Protein AF-A0A2P9F2U1-F1 (afdb_monomer_lite)

Foldseek 3Di:
DLVVLLVLLVQCQPPDDSNVVSLVVLLVVAPVSVVSNLVCLVVHDPRSLLSSLVSLLSSLACVCVVSLLVQCPPPDLVSVLSSLQSCLSSLVLVCLVSLVVSLVVCVVVVPPCPDRNVVSSVVSCVSNVNDDDDQFDVSVVQFDDDPDPDTDGDPVCVVVRQVRCVVVVHHDPDDWDWDADPNDTDTDDDPPPPDDDPCVVVPPDDD

Structure (mmCIF, N/CA/C/O backbone):
data_AF-A0A2P9F2U1-F1
#
_entry.id   AF-A0A2P9F2U1-F1
#
loop_
_atom_site.group_PDB
_atom_site.id
_atom_site.type_symbol
_atom_site.label_atom_id
_atom_site.label_alt_id
_atom_site.label_comp_id
_atom_site.label_asym_id
_atom_site.label_entity_id
_atom_site.label_seq_id
_atom_site.pdbx_PDB_ins_code
_atom_site.Cartn_x
_atom_site.Cartn_y
_atom_site.Cartn_z
_atom_site.occupancy
_atom_site.B_iso_or_equiv
_atom_site.auth_seq_id
_atom_site.auth_comp_id
_atom_site.auth_asym_id
_atom_site.auth_atom_id
_atom_site.pdbx_PDB_model_num
ATOM 1 N N . MET A 1 1 ? -19.289 -1.417 28.267 1.00 60.03 1 MET A N 1
ATOM 2 C CA . MET A 1 1 ? -18.229 -1.909 27.361 1.00 60.03 1 MET A CA 1
ATOM 3 C C . MET A 1 1 ? -17.858 -0.853 26.327 1.00 60.03 1 MET A C 1
ATOM 5 O O . MET A 1 1 ? -16.678 -0.577 26.215 1.00 60.03 1 MET A O 1
ATOM 9 N N . THR A 1 2 ? -18.820 -0.179 25.685 1.00 67.62 2 THR A N 1
ATOM 10 C CA . THR A 1 2 ? -18.577 0.928 24.730 1.00 67.62 2 THR A CA 1
ATOM 11 C C . THR A 1 2 ? -17.609 2.002 25.242 1.00 67.62 2 THR A C 1
ATOM 13 O O . THR A 1 2 ? -16.585 2.240 24.618 1.00 67.62 2 THR A O 1
ATOM 16 N N . THR A 1 3 ? -17.815 2.522 26.456 1.00 83.19 3 THR A N 1
ATOM 17 C CA . THR A 1 3 ? -16.952 3.568 27.050 1.00 83.19 3 THR A CA 1
ATOM 18 C C . THR A 1 3 ? -15.509 3.118 27.314 1.00 83.19 3 THR A C 1
ATOM 20 O O . THR A 1 3 ? -14.603 3.938 27.431 1.00 83.19 3 THR A O 1
ATOM 23 N N . HIS A 1 4 ? -15.277 1.808 27.448 1.00 92.38 4 HIS A N 1
ATOM 24 C CA . HIS A 1 4 ? -13.930 1.268 27.623 1.00 92.38 4 HIS A CA 1
ATOM 25 C C . HIS A 1 4 ? -13.185 1.235 26.295 1.00 92.38 4 HIS A C 1
ATOM 27 O O . HIS A 1 4 ? -12.054 1.706 26.242 1.00 92.38 4 HIS A O 1
ATOM 33 N N . VAL A 1 5 ? -13.820 0.705 25.248 1.00 92.50 5 VAL A N 1
ATOM 34 C CA . VAL A 1 5 ? -13.220 0.624 23.912 1.00 92.50 5 VAL A CA 1
ATOM 35 C C . VAL A 1 5 ? -12.964 2.029 23.374 1.00 92.50 5 VAL A C 1
ATOM 37 O O . VAL A 1 5 ? -11.864 2.310 22.925 1.00 92.50 5 VAL A O 1
ATOM 40 N N . GLU A 1 6 ? -13.912 2.954 23.544 1.00 91.19 6 GLU A N 1
ATOM 41 C CA . GLU A 1 6 ? -13.737 4.371 23.192 1.00 91.19 6 GLU A CA 1
ATOM 42 C C . GLU A 1 6 ? -12.509 4.994 23.871 1.00 91.19 6 GLU A C 1
ATOM 44 O O . GLU A 1 6 ? -11.732 5.696 23.228 1.00 91.19 6 GLU A O 1
ATOM 49 N N . ARG A 1 7 ? -12.289 4.707 25.162 1.00 93.25 7 ARG A N 1
ATOM 50 C CA . ARG A 1 7 ? -11.088 5.165 25.870 1.00 93.25 7 ARG A CA 1
ATOM 51 C C . ARG A 1 7 ? -9.817 4.552 25.281 1.00 93.25 7 ARG A C 1
ATOM 53 O O . ARG A 1 7 ? -8.851 5.286 25.118 1.00 93.25 7 ARG A O 1
ATOM 60 N N . LEU A 1 8 ? -9.808 3.252 24.976 1.00 95.62 8 LEU A N 1
ATOM 61 C CA . LEU A 1 8 ? -8.644 2.596 24.365 1.00 95.62 8 LEU A CA 1
ATOM 62 C C . LEU A 1 8 ? -8.311 3.217 23.009 1.00 95.62 8 LEU A C 1
ATOM 64 O O . LEU A 1 8 ? -7.149 3.507 22.751 1.00 95.62 8 LEU A O 1
ATOM 68 N N . VAL A 1 9 ? -9.326 3.510 22.192 1.00 94.88 9 VAL A N 1
ATOM 69 C CA . VAL A 1 9 ? -9.144 4.200 20.909 1.00 94.88 9 VAL A CA 1
ATOM 70 C C . VAL A 1 9 ? -8.452 5.547 21.120 1.00 94.88 9 VAL A C 1
ATOM 72 O O . VAL A 1 9 ? -7.444 5.810 20.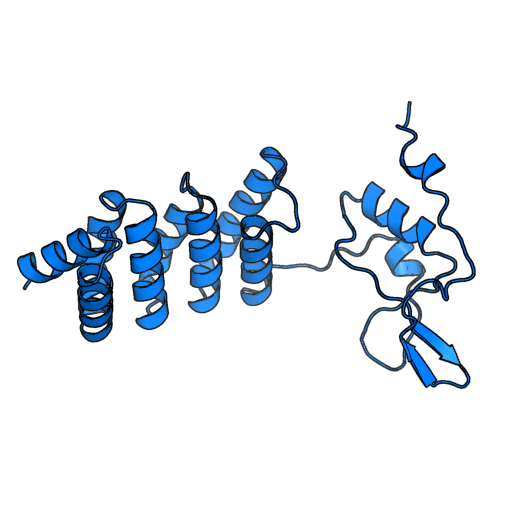479 1.00 94.88 9 VAL A O 1
ATOM 75 N N . GLN A 1 10 ? -8.904 6.364 22.076 1.00 91.19 10 GLN A N 1
ATOM 76 C CA . GLN A 1 10 ? -8.256 7.651 22.378 1.00 91.19 10 GLN A CA 1
ATOM 77 C C . GLN A 1 10 ? -6.817 7.513 22.905 1.00 91.19 10 GLN A C 1
ATOM 79 O O . GLN A 1 10 ? -6.022 8.439 22.771 1.00 91.19 10 GLN A O 1
ATOM 84 N N . GLN A 1 11 ? -6.463 6.373 23.503 1.00 94.19 11 GLN A N 1
ATOM 85 C CA . GLN A 1 11 ? -5.103 6.107 23.981 1.00 94.19 11 GLN A CA 1
ATOM 86 C C . GLN A 1 11 ? -4.134 5.727 22.852 1.00 94.19 11 GLN A C 1
ATOM 88 O O . GLN A 1 11 ? -2.927 5.761 23.076 1.00 94.19 11 GLN A O 1
ATOM 93 N N . LEU A 1 12 ? -4.622 5.419 21.642 1.00 94.31 12 LEU A N 1
ATOM 94 C CA . LEU A 1 12 ? -3.763 5.045 20.512 1.00 94.31 12 LEU A CA 1
ATOM 95 C C . LEU A 1 12 ? -2.827 6.173 20.065 1.00 94.31 12 LEU A C 1
ATOM 97 O O . LEU A 1 12 ? -1.737 5.883 19.576 1.00 94.31 12 LEU A O 1
ATOM 101 N N . ASP A 1 13 ? -3.216 7.433 20.269 1.00 89.94 13 ASP A N 1
ATOM 102 C CA . ASP A 1 13 ? -2.406 8.611 19.926 1.00 89.94 13 ASP A CA 1
ATOM 103 C C . ASP A 1 13 ? -1.227 8.867 20.870 1.00 89.94 13 ASP A C 1
ATOM 105 O O . ASP A 1 13 ? -0.364 9.703 20.583 1.00 89.94 13 ASP A O 1
ATOM 109 N N . ASP A 1 14 ? -1.170 8.169 22.001 1.00 83.56 14 ASP A N 1
ATOM 110 C CA . ASP A 1 14 ? -0.097 8.345 22.965 1.00 83.56 14 ASP A CA 1
ATOM 111 C C . ASP A 1 14 ? 1.175 7.638 22.478 1.00 83.56 14 ASP A C 1
ATOM 113 O O . ASP A 1 14 ? 1.287 6.423 22.548 1.00 83.56 14 ASP A O 1
ATOM 117 N N . ALA A 1 15 ? 2.185 8.383 22.029 1.00 71.75 15 ALA A N 1
ATOM 118 C CA . ALA A 1 15 ? 3.471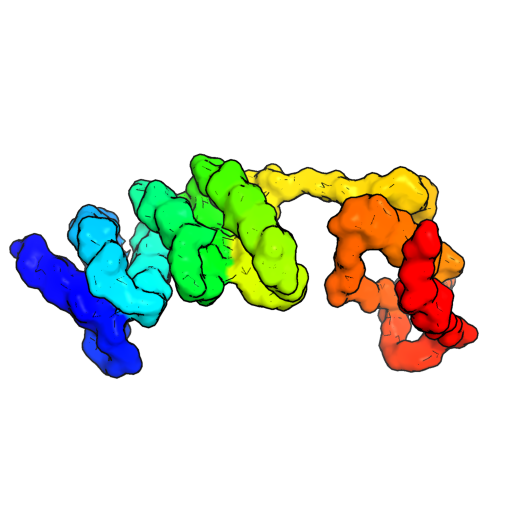 7.805 21.620 1.00 71.75 15 ALA A CA 1
ATOM 119 C C . ALA A 1 15 ? 4.278 7.158 22.776 1.00 71.75 15 ALA A C 1
ATOM 121 O O . ALA A 1 15 ? 5.434 6.774 22.588 1.00 71.75 15 ALA A O 1
ATOM 122 N N . THR A 1 16 ? 3.714 7.073 23.985 1.00 75.25 16 THR A N 1
ATOM 123 C CA . THR A 1 16 ? 4.298 6.412 25.155 1.00 75.25 16 THR A CA 1
ATOM 124 C C . THR A 1 16 ? 3.637 5.051 25.441 1.00 75.25 16 THR A C 1
ATOM 126 O O . THR A 1 16 ? 2.799 4.562 24.687 1.00 75.25 16 THR A O 1
ATOM 129 N N . GLY A 1 17 ? 4.036 4.395 26.539 1.00 72.19 17 GLY A N 1
ATOM 130 C CA . GLY A 1 17 ? 3.584 3.045 26.913 1.00 72.19 17 GLY A CA 1
ATOM 131 C C . GLY A 1 17 ? 2.069 2.753 26.821 1.00 72.19 17 GLY A C 1
ATOM 132 O O . GLY A 1 17 ? 1.734 1.656 26.376 1.00 72.19 17 GLY A O 1
ATOM 133 N N . PRO A 1 18 ? 1.146 3.683 27.160 1.00 79.25 18 PRO A N 1
ATOM 134 C CA . PRO A 1 18 ? -0.295 3.428 27.118 1.00 79.25 18 PRO A CA 1
ATOM 135 C C . PRO A 1 18 ? -0.863 3.054 25.742 1.00 79.25 18 PRO A C 1
ATOM 137 O O . PRO A 1 18 ? -1.889 2.378 25.702 1.00 79.25 18 PRO A O 1
ATOM 140 N N . SER A 1 19 ? -0.232 3.452 24.629 1.00 85.69 19 SER A N 1
ATOM 141 C CA . SER A 1 19 ? -0.708 3.070 23.289 1.00 85.69 19 SER A CA 1
ATOM 142 C C . SER A 1 19 ? -0.420 1.607 22.965 1.00 85.69 19 SER A C 1
ATOM 144 O O . SER A 1 19 ? -1.272 0.937 22.387 1.00 85.69 19 SER A O 1
ATOM 146 N N . HIS A 1 20 ? 0.717 1.060 23.413 1.00 87.69 20 HIS A N 1
ATOM 147 C CA . HIS A 1 20 ? 1.009 -0.367 23.246 1.00 87.69 20 HIS A CA 1
ATOM 148 C C . HIS A 1 20 ? 0.017 -1.243 24.014 1.00 87.69 20 HIS A C 1
ATOM 150 O O . HIS A 1 20 ? -0.491 -2.215 23.456 1.00 87.69 20 HIS A O 1
ATOM 156 N N . ASP A 1 21 ? -0.295 -0.868 25.257 1.00 92.12 21 ASP A N 1
ATOM 157 C CA . ASP A 1 21 ? -1.286 -1.578 26.069 1.00 92.12 21 ASP A CA 1
ATOM 158 C C . ASP A 1 21 ? -2.681 -1.479 25.434 1.00 92.12 21 ASP A C 1
ATOM 160 O O . ASP A 1 21 ? -3.376 -2.486 25.301 1.00 92.12 21 ASP A O 1
ATOM 164 N N . ALA A 1 22 ? -3.071 -0.284 24.973 1.00 95.06 22 ALA A N 1
ATOM 165 C CA . ALA A 1 22 ? -4.357 -0.083 24.316 1.00 95.06 22 ALA A CA 1
ATOM 166 C C . ALA A 1 22 ? -4.474 -0.867 23.004 1.00 95.06 22 ALA A C 1
ATOM 168 O O . ALA A 1 22 ? -5.504 -1.490 22.754 1.00 95.06 22 ALA A O 1
ATOM 169 N N . ARG A 1 23 ? -3.414 -0.884 22.188 1.00 96.06 23 ARG A N 1
ATOM 170 C CA . ARG A 1 23 ? -3.338 -1.687 20.967 1.00 96.06 23 ARG A CA 1
ATOM 171 C C . ARG A 1 23 ? -3.504 -3.173 21.275 1.00 96.06 23 ARG A C 1
ATOM 173 O O . ARG A 1 23 ? -4.345 -3.815 20.655 1.00 96.06 23 ARG A O 1
ATOM 180 N N . ALA A 1 24 ? -2.715 -3.709 22.208 1.00 96.12 24 ALA A N 1
ATOM 181 C CA . ALA A 1 24 ? -2.759 -5.125 22.567 1.00 96.12 24 ALA A CA 1
ATOM 182 C C . ALA A 1 24 ? -4.158 -5.531 23.047 1.00 96.12 24 ALA A C 1
ATOM 184 O O . ALA A 1 24 ? -4.703 -6.536 22.602 1.00 96.12 24 ALA A O 1
ATOM 185 N N . GLU A 1 25 ? -4.780 -4.697 23.880 1.00 96.94 25 GLU A N 1
ATOM 186 C CA . GLU A 1 25 ? -6.125 -4.957 24.380 1.00 96.94 25 GLU A CA 1
ATOM 187 C C . GLU A 1 25 ? -7.190 -4.900 23.269 1.00 96.94 25 GLU A C 1
ATOM 189 O O . GLU A 1 25 ? -8.088 -5.740 23.232 1.00 96.94 25 GLU A O 1
ATOM 194 N N . LEU A 1 26 ? -7.088 -3.957 22.325 1.00 97.19 26 LEU A N 1
ATOM 195 C CA . LEU A 1 26 ? -7.989 -3.899 21.168 1.00 97.19 26 LEU A CA 1
ATOM 196 C C . LEU A 1 26 ? -7.831 -5.120 20.247 1.00 97.19 26 LEU A C 1
ATOM 198 O O . LEU A 1 26 ? -8.831 -5.602 19.716 1.00 97.19 26 LEU A O 1
ATOM 202 N N . ILE A 1 27 ? -6.609 -5.640 20.086 1.00 97.75 27 ILE A N 1
ATOM 203 C CA . ILE A 1 27 ? -6.342 -6.882 19.343 1.00 97.75 27 ILE A CA 1
ATOM 204 C C . ILE A 1 27 ? -6.970 -8.081 20.061 1.00 97.75 27 ILE A C 1
ATOM 206 O O . ILE A 1 27 ? -7.661 -8.872 19.422 1.00 97.75 27 ILE A O 1
ATOM 210 N N . ASP A 1 28 ? -6.804 -8.185 21.382 1.00 97.75 28 ASP A N 1
ATOM 211 C CA . ASP A 1 28 ? -7.392 -9.262 22.192 1.00 97.75 28 ASP A CA 1
ATOM 212 C C . ASP A 1 28 ? -8.931 -9.246 22.159 1.00 97.75 28 ASP A C 1
ATOM 214 O O . ASP A 1 28 ? -9.575 -10.297 22.194 1.00 97.75 28 ASP A O 1
ATOM 218 N N . MET A 1 29 ? -9.539 -8.058 22.061 1.00 96.69 29 MET A N 1
ATOM 219 C CA . MET A 1 29 ? -10.982 -7.902 21.833 1.00 96.69 29 MET A CA 1
ATOM 220 C C . MET A 1 29 ? -11.410 -8.328 20.420 1.00 96.69 29 MET A C 1
ATOM 222 O O . MET A 1 29 ? -12.573 -8.681 20.203 1.00 96.69 29 MET A O 1
ATOM 226 N N . GLY A 1 30 ? -10.495 -8.298 19.452 1.00 96.56 30 GLY A N 1
ATOM 227 C CA . GLY A 1 30 ? -10.720 -8.757 18.091 1.00 96.56 30 GLY A CA 1
ATOM 228 C C . GLY A 1 30 ? -11.786 -7.958 17.340 1.00 96.56 30 GLY A C 1
ATOM 229 O O . GLY A 1 30 ? -11.902 -6.734 17.437 1.00 96.56 30 GLY A O 1
ATOM 230 N N . ALA A 1 31 ? -12.609 -8.684 16.585 1.00 95.94 31 ALA A N 1
ATOM 231 C CA . ALA A 1 31 ? -13.662 -8.134 15.736 1.00 95.94 31 ALA A CA 1
ATOM 232 C C . ALA A 1 31 ? -14.690 -7.250 16.477 1.00 95.94 31 ALA A C 1
ATOM 234 O O . ALA A 1 31 ? -15.314 -6.387 15.854 1.00 95.94 31 ALA A O 1
ATOM 235 N N . ASP A 1 32 ? -14.864 -7.442 17.788 1.00 94.88 32 ASP A N 1
ATOM 236 C CA . ASP A 1 32 ? -15.820 -6.688 18.606 1.00 94.88 32 ASP A CA 1
ATOM 237 C C . ASP A 1 32 ? -15.370 -5.238 18.857 1.00 94.88 32 ASP A C 1
ATOM 239 O O . ASP A 1 32 ? -16.207 -4.363 19.093 1.00 94.88 32 ASP A O 1
ATOM 243 N N . ALA A 1 33 ? -14.065 -4.958 18.771 1.00 95.94 33 ALA A N 1
ATOM 244 C CA . ALA A 1 33 ? -13.519 -3.609 18.919 1.00 95.94 33 ALA A CA 1
ATOM 245 C C . ALA A 1 33 ? -13.612 -2.774 17.629 1.00 95.94 33 ALA A C 1
ATOM 247 O O . ALA A 1 33 ? -13.595 -1.540 17.689 1.00 95.94 33 ALA A O 1
ATOM 248 N N . LEU A 1 34 ? -13.750 -3.423 16.467 1.00 96.06 34 LEU A N 1
ATOM 249 C CA . LEU A 1 34 ? -13.679 -2.763 15.160 1.00 96.06 34 LEU A CA 1
ATOM 250 C C . LEU A 1 34 ? -14.703 -1.642 14.957 1.00 96.06 34 LEU A C 1
ATOM 252 O O . LEU A 1 34 ? -14.291 -0.603 14.452 1.00 96.06 34 LEU A O 1
ATOM 256 N N . PRO A 1 35 ? -15.990 -1.766 15.347 1.00 95.94 35 PRO A N 1
ATOM 257 C CA . PRO A 1 35 ? -16.945 -0.676 15.150 1.00 95.94 35 PRO A CA 1
ATOM 258 C C . PRO A 1 35 ? -16.509 0.615 15.852 1.00 95.94 35 PRO A C 1
ATOM 260 O O . PRO A 1 35 ? -16.474 1.674 15.236 1.00 95.94 35 PRO A O 1
ATOM 263 N N . ALA A 1 36 ? -16.089 0.515 17.116 1.00 95.56 36 ALA A N 1
ATOM 264 C CA . ALA A 1 36 ? -15.645 1.673 17.887 1.00 95.56 36 ALA A CA 1
ATOM 265 C C . ALA A 1 36 ? -14.311 2.238 17.374 1.00 95.56 36 ALA A C 1
ATOM 267 O O . ALA A 1 36 ? -14.129 3.455 17.358 1.00 95.56 36 ALA A O 1
ATOM 268 N N . LEU A 1 37 ? -13.388 1.375 16.934 1.00 96.69 37 LEU A N 1
ATOM 269 C CA . LEU A 1 37 ? -12.124 1.813 16.345 1.00 96.69 37 LEU A CA 1
ATOM 270 C C . LEU A 1 37 ? -12.340 2.520 15.000 1.00 96.69 37 LEU A C 1
ATOM 272 O O . LEU A 1 37 ? -11.739 3.563 14.765 1.00 96.69 37 LEU A O 1
ATOM 276 N N . ILE A 1 38 ? -13.231 2.005 14.149 1.00 96.94 38 ILE A N 1
ATOM 277 C CA . ILE A 1 38 ? -13.609 2.631 12.874 1.00 96.94 38 ILE A CA 1
ATOM 278 C C . ILE A 1 38 ? -14.249 4.003 13.114 1.00 96.94 38 ILE A C 1
ATOM 280 O O . ILE A 1 38 ? -13.841 4.979 12.485 1.00 96.94 38 ILE A O 1
ATOM 284 N N . ASP A 1 39 ? -15.202 4.091 14.044 1.00 95.75 39 ASP A N 1
ATOM 285 C CA . ASP A 1 39 ? -15.899 5.342 14.356 1.00 95.75 39 ASP A CA 1
ATOM 286 C C . ASP A 1 39 ? -14.964 6.388 14.990 1.00 95.75 39 ASP A C 1
ATOM 288 O O . ASP A 1 39 ? -15.112 7.588 14.754 1.00 95.75 39 ASP A O 1
ATOM 292 N N . GLY A 1 40 ? -13.986 5.946 15.788 1.00 95.44 40 GLY A N 1
ATOM 293 C CA . GLY A 1 40 ? -13.032 6.820 16.468 1.00 95.44 40 GLY A CA 1
ATOM 294 C C . GLY A 1 40 ? -11.798 7.195 15.642 1.00 95.44 40 GLY A C 1
ATOM 295 O O . GLY A 1 40 ? -11.165 8.207 15.944 1.00 95.44 40 GLY A O 1
ATOM 296 N N . LEU A 1 41 ? -11.468 6.453 14.582 1.00 96.00 41 LEU A N 1
ATOM 297 C CA . LEU A 1 41 ? -10.285 6.681 13.744 1.00 96.00 41 LEU A CA 1
ATOM 298 C C . LEU A 1 41 ? -10.123 8.132 13.240 1.00 96.00 41 LEU A C 1
ATOM 300 O O . LEU A 1 41 ? -8.999 8.633 13.279 1.00 96.00 41 LEU A O 1
ATOM 304 N N . PRO A 1 42 ? -11.183 8.859 12.812 1.00 94.56 42 PRO A N 1
ATOM 305 C CA . PRO A 1 42 ? -11.046 10.249 12.368 1.00 94.56 42 PRO A CA 1
ATOM 306 C C . PRO A 1 42 ? -10.602 11.221 13.468 1.00 94.56 42 PRO A C 1
ATOM 308 O O . PRO A 1 42 ? -10.163 12.324 13.156 1.00 94.56 42 PRO A O 1
ATOM 311 N N . SER A 1 43 ? -10.755 10.842 14.741 1.00 94.25 43 SER A N 1
ATOM 312 C CA . SER A 1 43 ? -10.286 11.646 15.875 1.00 94.25 43 SER A CA 1
ATOM 313 C C . SER A 1 43 ? -8.803 11.449 16.186 1.00 94.25 43 SER A C 1
ATOM 315 O O . SER A 1 43 ? -8.248 12.257 16.924 1.00 94.25 43 SER A O 1
ATOM 317 N N . LEU A 1 44 ? -8.178 10.414 15.612 1.00 95.06 44 LEU A N 1
ATOM 318 C CA . LEU A 1 44 ? -6.781 10.081 15.858 1.00 95.06 44 LEU A CA 1
ATOM 319 C C . LEU A 1 44 ? -5.831 10.916 14.999 1.00 95.06 44 LEU A C 1
ATOM 321 O O . LEU A 1 44 ? -6.086 11.185 13.820 1.00 95.06 44 LEU A O 1
ATOM 325 N N . GLY A 1 45 ? -4.693 11.273 15.584 1.00 95.12 45 GLY A N 1
ATOM 326 C CA . GLY A 1 45 ? -3.532 11.783 14.874 1.00 95.12 45 GLY A CA 1
ATOM 327 C C . GLY A 1 45 ? -2.835 10.705 14.040 1.00 95.12 45 GLY A C 1
ATOM 328 O O . GLY A 1 45 ? -3.191 9.529 14.040 1.00 95.12 45 GLY A O 1
ATOM 329 N N . GLY A 1 46 ? -1.789 11.106 13.309 1.00 95.00 46 GLY A N 1
ATOM 330 C CA . GLY A 1 46 ? -1.073 10.192 12.412 1.00 95.00 46 GLY A CA 1
ATOM 331 C C . GLY A 1 46 ? -0.482 8.972 13.126 1.00 95.00 46 GLY A C 1
ATOM 332 O O . GLY A 1 46 ? -0.484 7.891 12.554 1.00 95.00 46 GLY A O 1
ATOM 333 N N . PHE A 1 47 ? -0.021 9.125 14.371 1.00 94.56 47 PHE A N 1
ATOM 334 C CA . PHE A 1 47 ? 0.471 8.000 15.168 1.00 94.56 47 PHE A CA 1
ATOM 335 C C . PHE A 1 47 ? -0.663 7.033 15.531 1.00 94.56 47 PHE A C 1
ATOM 337 O O . PHE A 1 47 ? -0.561 5.855 15.205 1.00 94.56 47 PHE A O 1
ATOM 344 N N . GLY A 1 48 ? -1.774 7.518 16.099 1.00 96.50 48 GLY A N 1
ATOM 345 C CA . GLY A 1 48 ? -2.910 6.662 16.436 1.00 96.50 48 GLY A CA 1
ATOM 346 C C . GLY A 1 48 ? -3.541 5.990 15.216 1.00 96.50 48 GLY A C 1
ATOM 347 O O . GLY A 1 48 ? -3.962 4.841 15.313 1.00 96.50 48 GLY A O 1
ATOM 348 N N . GLN A 1 49 ? -3.547 6.646 14.050 1.00 97.75 49 GLN A N 1
ATOM 349 C CA . GLN A 1 49 ? -3.973 6.027 12.790 1.00 97.75 49 GLN A CA 1
ATOM 350 C C . GLN A 1 49 ? -3.079 4.851 12.382 1.00 97.75 49 GLN A C 1
ATOM 352 O O . GLN A 1 49 ? -3.606 3.821 11.970 1.00 97.75 49 GLN A O 1
ATOM 357 N N . LEU A 1 50 ? -1.753 4.975 12.510 1.00 97.25 50 LEU A N 1
ATOM 358 C CA . LEU A 1 50 ? -0.825 3.871 12.234 1.00 97.25 50 LEU A CA 1
ATOM 359 C C . LEU A 1 50 ? -1.058 2.712 13.206 1.00 97.25 50 LEU A C 1
ATOM 361 O O . LEU A 1 50 ? -1.235 1.580 12.768 1.00 97.25 50 LEU A O 1
ATOM 365 N N . THR A 1 51 ? -1.175 3.000 14.504 1.00 97.00 51 THR A N 1
ATOM 366 C CA . THR A 1 51 ? -1.473 1.980 15.517 1.00 97.00 51 THR A CA 1
ATOM 367 C C . THR A 1 51 ? -2.825 1.304 15.264 1.00 97.00 51 THR A C 1
ATOM 369 O O . THR A 1 51 ? -2.960 0.096 15.440 1.00 97.00 51 THR A O 1
ATOM 372 N N . ALA A 1 52 ? -3.834 2.050 14.807 1.00 97.81 52 ALA A N 1
ATOM 373 C CA . ALA A 1 52 ? -5.130 1.496 14.424 1.00 97.81 52 ALA A CA 1
ATOM 374 C C . ALA A 1 52 ? -5.036 0.575 13.196 1.00 97.81 52 ALA A C 1
ATOM 376 O O . ALA A 1 52 ? -5.697 -0.461 13.178 1.00 97.81 52 ALA A O 1
ATOM 377 N N . ILE A 1 53 ? -4.207 0.914 12.199 1.00 98.44 53 ILE A N 1
ATOM 378 C CA . ILE A 1 53 ? -3.928 0.025 11.059 1.00 98.44 53 ILE A CA 1
ATOM 379 C C . ILE A 1 53 ? -3.309 -1.289 11.549 1.00 98.44 53 ILE A C 1
ATOM 381 O O . ILE A 1 53 ? -3.777 -2.349 11.141 1.00 98.44 53 ILE A O 1
ATOM 385 N N . GLU A 1 54 ? -2.353 -1.239 12.483 1.00 97.31 54 GLU A N 1
ATOM 386 C CA . GLU A 1 54 ? -1.779 -2.458 13.070 1.00 97.31 54 GLU A CA 1
ATOM 387 C C . GLU A 1 54 ? -2.849 -3.315 13.765 1.00 97.31 54 GLU A C 1
ATOM 389 O O . GLU A 1 54 ? -2.819 -4.538 13.664 1.00 97.31 54 GLU A O 1
ATOM 394 N N . VAL A 1 55 ? -3.812 -2.701 14.469 1.00 98.12 55 VAL A N 1
ATOM 395 C CA . VAL A 1 55 ? -4.950 -3.445 15.040 1.00 98.12 55 VAL A CA 1
ATOM 396 C C . VAL A 1 55 ? -5.769 -4.100 13.927 1.00 98.12 55 VAL A C 1
ATOM 398 O O . VAL A 1 55 ? -6.124 -5.267 14.047 1.00 98.12 55 VAL A O 1
ATOM 401 N N . PHE A 1 56 ? -6.071 -3.386 12.840 1.00 98.31 56 PHE A N 1
ATOM 402 C CA . PHE A 1 56 ? -6.851 -3.939 11.731 1.00 98.31 56 PHE A CA 1
ATOM 403 C C . PHE A 1 56 ? -6.179 -5.148 11.070 1.00 98.31 56 PHE A C 1
ATOM 405 O O . PHE A 1 56 ? -6.869 -6.127 10.785 1.00 98.31 56 PHE A O 1
ATOM 412 N N . GLU A 1 57 ? -4.863 -5.100 10.853 1.00 97.69 57 GLU A N 1
ATOM 413 C CA . GLU A 1 57 ? -4.106 -6.213 10.270 1.00 97.69 57 GLU A CA 1
ATOM 414 C C . GLU A 1 57 ? -4.050 -7.428 11.200 1.00 97.69 57 GLU A C 1
ATOM 416 O O . GLU A 1 57 ? -4.331 -8.541 10.761 1.00 97.69 57 GLU A O 1
ATOM 421 N N . GLU A 1 58 ? -3.759 -7.224 12.487 1.00 98.06 58 GLU A N 1
ATOM 422 C CA . GLU A 1 58 ? -3.675 -8.315 13.472 1.00 98.06 58 GLU A CA 1
ATOM 423 C C . GLU A 1 58 ? -5.037 -8.970 13.731 1.00 98.06 58 GLU A C 1
ATOM 425 O O . GLU A 1 58 ? -5.131 -10.185 13.907 1.00 98.06 58 GLU A O 1
ATOM 430 N N . VAL A 1 59 ? -6.116 -8.179 13.724 1.00 98.00 59 VAL A N 1
ATOM 431 C CA . VAL A 1 59 ? -7.481 -8.712 13.831 1.00 98.00 59 VAL A CA 1
ATOM 432 C C . VAL A 1 59 ? -7.884 -9.471 12.560 1.00 98.00 59 VAL A C 1
ATOM 434 O O . VAL A 1 59 ? -8.677 -10.411 12.640 1.00 98.00 59 VAL A O 1
ATOM 437 N N . GLY A 1 60 ? -7.343 -9.103 11.395 1.00 97.06 60 GLY A N 1
ATOM 438 C CA . GLY A 1 60 ? -7.495 -9.879 10.162 1.00 97.06 60 GLY A CA 1
ATOM 439 C C . GLY A 1 60 ? -8.893 -9.829 9.535 1.00 97.06 60 GLY A C 1
ATOM 440 O O . GLY A 1 60 ? -9.244 -10.701 8.741 1.00 97.06 60 GLY A O 1
ATOM 441 N N . ASP A 1 61 ? -9.726 -8.853 9.906 1.00 96.44 61 ASP A N 1
ATOM 442 C CA . ASP A 1 61 ? -11.114 -8.776 9.446 1.00 96.44 61 ASP A CA 1
ATOM 443 C C . ASP A 1 61 ? -11.269 -7.804 8.261 1.00 96.44 61 ASP A C 1
ATOM 445 O O . ASP A 1 61 ? -11.127 -6.590 8.442 1.00 96.44 61 ASP A O 1
ATOM 449 N N . PRO A 1 62 ? -11.651 -8.280 7.061 1.00 93.75 62 PRO A N 1
ATOM 450 C CA . PRO A 1 62 ? -11.732 -7.444 5.862 1.00 93.75 62 PRO A CA 1
ATOM 451 C C . PRO A 1 62 ? -12.825 -6.363 5.928 1.00 93.75 62 PRO A C 1
ATOM 453 O O . PRO A 1 62 ? -12.870 -5.473 5.074 1.00 93.75 62 PRO A O 1
ATOM 456 N N . ARG A 1 63 ? -13.712 -6.376 6.937 1.00 93.56 63 ARG A N 1
ATOM 457 C CA . ARG A 1 63 ? -14.743 -5.338 7.127 1.00 93.56 63 ARG A CA 1
ATOM 458 C C . ARG A 1 63 ? -14.164 -3.948 7.399 1.00 93.56 63 ARG A C 1
ATOM 460 O O . ARG A 1 63 ? -14.881 -2.968 7.207 1.00 93.56 63 ARG A O 1
ATOM 467 N N . CYS A 1 64 ? -12.895 -3.832 7.796 1.00 95.81 64 CYS A N 1
ATOM 468 C CA . CYS A 1 64 ? -12.204 -2.542 7.918 1.00 95.81 64 CYS A CA 1
ATOM 469 C C . CYS A 1 64 ? -11.771 -1.949 6.558 1.00 95.81 64 CYS A C 1
ATOM 471 O O . CYS A 1 64 ? -11.357 -0.789 6.500 1.00 95.81 64 CYS A O 1
ATOM 473 N N . GLY A 1 65 ? -11.922 -2.691 5.452 1.00 97.88 65 GLY A N 1
ATOM 474 C CA . GLY A 1 65 ? -11.533 -2.278 4.101 1.00 97.88 65 GLY A CA 1
ATOM 475 C C . GLY A 1 65 ? -12.012 -0.880 3.678 1.00 97.88 65 GLY A C 1
ATOM 476 O O . GLY A 1 65 ? -11.187 -0.089 3.221 1.00 97.88 65 GLY A O 1
ATOM 477 N N . PRO A 1 66 ? -13.295 -0.498 3.858 1.00 98.25 66 PRO A N 1
ATOM 478 C CA . PRO A 1 66 ? -13.765 0.854 3.532 1.00 98.25 66 PRO A CA 1
ATOM 479 C C . PRO A 1 66 ? -13.020 1.960 4.290 1.00 98.25 66 PRO A C 1
ATOM 481 O O . PRO A 1 66 ? -12.730 3.017 3.729 1.00 98.25 66 PRO A O 1
ATOM 484 N N . THR A 1 67 ? -12.680 1.704 5.551 1.00 97.88 67 THR A N 1
ATOM 485 C CA . THR A 1 67 ? -11.949 2.636 6.410 1.00 97.88 67 THR A CA 1
ATOM 486 C C . THR A 1 67 ? -10.500 2.784 5.948 1.00 97.88 67 THR A C 1
ATOM 488 O O . THR A 1 67 ? -10.023 3.905 5.774 1.00 97.88 67 THR A O 1
ATOM 491 N N . LEU A 1 68 ? -9.828 1.668 5.653 1.00 98.62 68 LEU A N 1
ATOM 492 C CA . LEU A 1 68 ? -8.475 1.655 5.089 1.00 98.62 68 LEU A CA 1
ATOM 493 C C . LEU A 1 68 ? -8.417 2.346 3.712 1.00 98.62 68 LEU A C 1
ATOM 495 O O . LEU A 1 68 ? -7.506 3.129 3.450 1.00 98.62 68 LEU A O 1
ATOM 499 N N . ILE A 1 69 ? -9.428 2.155 2.855 1.00 98.75 69 ILE A N 1
ATOM 500 C CA . ILE A 1 69 ? -9.568 2.892 1.585 1.00 98.75 69 ILE A CA 1
ATOM 501 C C . ILE A 1 69 ? -9.641 4.406 1.834 1.00 98.75 69 ILE A C 1
ATOM 503 O O . ILE A 1 69 ? -9.062 5.186 1.075 1.00 98.75 69 ILE A O 1
ATOM 507 N N . GLY A 1 70 ? -10.325 4.839 2.897 1.00 98.19 70 GLY A N 1
ATOM 508 C CA . GLY A 1 70 ? -10.359 6.242 3.310 1.00 98.19 70 GLY A CA 1
ATOM 509 C C . GLY A 1 70 ? -8.966 6.793 3.630 1.00 98.19 70 GLY A C 1
ATOM 510 O O . GLY A 1 70 ? -8.617 7.882 3.165 1.00 98.19 70 GLY A O 1
ATOM 511 N N . LEU A 1 71 ? -8.146 6.012 4.343 1.00 98.56 71 LEU A N 1
ATOM 512 C CA . LEU A 1 71 ? -6.788 6.387 4.753 1.00 98.56 71 LEU A CA 1
ATOM 513 C C . LEU A 1 71 ? -5.797 6.544 3.591 1.00 98.56 71 LEU A C 1
ATOM 515 O O . LEU A 1 71 ? -4.809 7.260 3.747 1.00 98.56 71 LEU A O 1
ATOM 519 N N . LEU A 1 72 ? -6.090 6.006 2.401 1.00 98.69 72 LEU A N 1
ATOM 520 C CA . LEU A 1 72 ? -5.319 6.296 1.181 1.00 98.69 72 LEU A CA 1
ATOM 521 C C . LEU A 1 72 ? -5.325 7.791 0.800 1.00 98.69 72 LEU A C 1
ATOM 523 O O . LEU A 1 72 ? -4.507 8.218 -0.011 1.00 98.69 72 LEU A O 1
ATOM 527 N N . ASN A 1 73 ? -6.223 8.596 1.380 1.00 97.25 73 ASN A N 1
ATOM 528 C CA . ASN A 1 73 ? -6.276 10.051 1.200 1.00 97.25 73 ASN A CA 1
ATOM 529 C C . ASN A 1 73 ? -5.752 10.833 2.417 1.00 97.25 73 ASN A C 1
ATOM 531 O O . ASN A 1 73 ? -5.949 12.043 2.477 1.00 97.25 73 ASN A O 1
ATOM 535 N N . SER A 1 74 ? -5.117 10.170 3.390 1.00 97.44 74 SER A N 1
ATOM 536 C CA . SER A 1 74 ? -4.505 10.845 4.541 1.00 97.44 74 SER A CA 1
ATOM 537 C C . SER A 1 74 ? -3.450 11.853 4.087 1.00 97.44 74 SER A C 1
ATOM 539 O O . SER A 1 74 ? -2.728 11.605 3.121 1.00 97.44 74 SER A O 1
ATOM 541 N N . ASP A 1 75 ? -3.294 12.962 4.810 1.00 95.06 75 ASP A N 1
ATOM 542 C CA . ASP A 1 75 ? -2.208 13.918 4.570 1.00 95.06 75 ASP A CA 1
ATOM 543 C C . ASP A 1 75 ? -0.831 13.320 4.915 1.00 95.06 75 ASP A C 1
ATOM 545 O O . ASP A 1 75 ? 0.192 13.737 4.366 1.00 95.06 75 ASP A O 1
ATOM 549 N N . ASN A 1 76 ? -0.792 12.285 5.764 1.00 96.38 76 ASN A N 1
ATOM 550 C CA . ASN A 1 76 ? 0.437 11.607 6.162 1.00 96.38 76 ASN A CA 1
ATOM 551 C C . ASN A 1 76 ? 0.817 10.488 5.158 1.00 96.38 76 ASN A C 1
ATOM 553 O O . ASN A 1 76 ? 0.082 9.504 5.052 1.00 96.38 76 ASN A O 1
ATOM 557 N N . PRO A 1 77 ? 1.965 10.580 4.449 1.00 96.44 77 PRO A N 1
ATOM 558 C CA . PRO A 1 77 ? 2.403 9.555 3.493 1.00 96.44 77 PRO A CA 1
ATOM 559 C C . PRO A 1 77 ? 2.588 8.168 4.114 1.00 96.44 77 PRO A C 1
ATOM 561 O O . PRO A 1 77 ? 2.237 7.182 3.475 1.00 96.44 77 PRO A O 1
ATOM 564 N N . THR A 1 78 ? 3.060 8.082 5.360 1.00 97.50 78 THR A N 1
ATOM 565 C CA . THR A 1 78 ? 3.234 6.801 6.061 1.00 97.50 78 THR A CA 1
ATOM 566 C C . THR A 1 78 ? 1.886 6.139 6.348 1.00 97.50 78 THR A C 1
ATOM 568 O O . THR A 1 78 ? 1.753 4.929 6.211 1.00 97.50 78 THR A O 1
ATOM 571 N N . VAL A 1 79 ? 0.848 6.923 6.666 1.00 98.44 79 VAL A N 1
ATOM 572 C CA . VAL A 1 79 ? -0.517 6.388 6.833 1.00 98.44 79 VAL A CA 1
ATOM 573 C C . VAL A 1 79 ? -1.056 5.857 5.505 1.00 98.44 79 VAL A C 1
ATOM 575 O O . VAL A 1 79 ? -1.665 4.791 5.483 1.00 98.44 79 VAL A O 1
ATOM 578 N N . ARG A 1 80 ? -0.810 6.559 4.390 1.00 98.56 80 ARG A N 1
ATOM 579 C CA . ARG A 1 80 ? -1.229 6.097 3.054 1.00 98.56 80 ARG A CA 1
ATOM 580 C C . ARG A 1 80 ? -0.540 4.790 2.658 1.00 98.56 80 ARG A C 1
ATOM 582 O O . ARG A 1 80 ? -1.196 3.897 2.129 1.00 98.56 80 ARG A O 1
ATOM 589 N N . GLU A 1 81 ? 0.758 4.682 2.929 1.00 98.44 81 GLU A N 1
ATOM 590 C CA . GLU A 1 81 ? 1.555 3.472 2.710 1.00 98.44 81 GLU A CA 1
ATOM 591 C C . GLU A 1 81 ? 1.003 2.279 3.496 1.00 98.44 81 GLU A C 1
ATOM 593 O O . GLU A 1 81 ? 0.670 1.255 2.904 1.00 98.44 81 GLU A O 1
ATOM 598 N N . TRP A 1 82 ? 0.856 2.425 4.814 1.00 98.62 82 TRP A N 1
ATOM 599 C CA . TRP A 1 82 ? 0.407 1.336 5.682 1.00 98.62 82 TRP A CA 1
ATOM 600 C C . TRP A 1 82 ? -1.033 0.936 5.379 1.00 98.62 82 TRP A C 1
ATOM 602 O O . TRP A 1 82 ? -1.354 -0.247 5.364 1.00 98.62 82 TRP A O 1
ATOM 612 N N . ALA A 1 83 ? -1.894 1.901 5.043 1.00 98.75 83 ALA A N 1
ATOM 613 C CA . ALA A 1 83 ? -3.239 1.603 4.574 1.00 98.75 83 ALA A CA 1
ATOM 614 C C . ALA A 1 83 ? -3.220 0.771 3.284 1.00 98.75 83 ALA A C 1
ATOM 616 O O . ALA A 1 83 ? -3.989 -0.179 3.164 1.00 98.75 83 ALA A O 1
ATOM 617 N N . ALA A 1 84 ? -2.338 1.089 2.330 1.00 98.75 84 ALA A N 1
ATOM 618 C CA . ALA A 1 84 ? -2.198 0.301 1.112 1.00 98.75 84 ALA A CA 1
ATOM 619 C C . ALA A 1 84 ? -1.727 -1.129 1.404 1.00 98.75 84 ALA A C 1
ATOM 621 O O . ALA A 1 84 ? -2.304 -2.073 0.863 1.00 98.75 84 ALA A O 1
ATOM 622 N N . MET A 1 85 ? -0.729 -1.288 2.277 1.00 98.56 85 MET A N 1
ATOM 623 C CA . MET A 1 85 ? -0.229 -2.604 2.678 1.00 98.56 85 MET A CA 1
ATOM 624 C C . MET A 1 85 ? -1.319 -3.431 3.368 1.00 98.56 85 MET A C 1
ATOM 626 O O . MET A 1 85 ? -1.603 -4.539 2.924 1.00 98.56 85 MET A O 1
ATOM 630 N N . ALA A 1 86 ? -2.017 -2.854 4.347 1.00 98.56 86 ALA A N 1
ATOM 631 C CA . ALA A 1 86 ? -3.098 -3.523 5.063 1.00 98.56 86 ALA A CA 1
ATOM 632 C C . ALA A 1 86 ? -4.245 -3.964 4.140 1.00 98.56 86 ALA A C 1
ATOM 634 O O . ALA A 1 86 ? -4.790 -5.052 4.303 1.00 98.56 86 ALA A O 1
ATOM 635 N N . LEU A 1 87 ? -4.601 -3.160 3.129 1.00 98.81 87 LEU A N 1
ATOM 636 C CA . LEU A 1 87 ? -5.619 -3.539 2.140 1.00 98.81 87 LEU A CA 1
ATOM 637 C C . LEU A 1 87 ? -5.235 -4.798 1.354 1.00 98.81 87 LEU A C 1
ATOM 639 O O . LEU A 1 87 ? -6.116 -5.587 1.021 1.00 98.81 87 LEU A O 1
ATOM 643 N N . ALA A 1 88 ? -3.949 -4.988 1.064 1.00 98.38 88 ALA A N 1
ATOM 644 C CA . ALA A 1 88 ? -3.453 -6.203 0.430 1.00 98.38 88 ALA A CA 1
ATOM 645 C C . ALA A 1 88 ? -3.335 -7.372 1.416 1.00 98.38 88 ALA A C 1
ATOM 647 O O . ALA A 1 88 ? -3.795 -8.463 1.093 1.00 98.38 88 ALA A O 1
ATOM 648 N N . SER A 1 89 ? -2.806 -7.144 2.625 1.00 97.88 89 SER A N 1
ATOM 649 C CA . SER A 1 89 ? -2.734 -8.155 3.693 1.00 97.88 89 SER A CA 1
ATOM 650 C C . SER A 1 89 ? -4.105 -8.772 4.002 1.00 97.88 89 SER A C 1
ATOM 652 O O . SER A 1 89 ? -4.207 -9.963 4.286 1.00 97.88 89 SER A O 1
ATOM 654 N N . LEU A 1 90 ? -5.162 -7.958 3.929 1.00 97.94 90 LEU A N 1
ATOM 655 C CA . LEU A 1 90 ? -6.547 -8.347 4.201 1.00 97.94 90 LEU A CA 1
ATOM 656 C C . LEU A 1 90 ? -7.337 -8.765 2.948 1.00 97.94 90 LEU A C 1
ATOM 658 O O . LEU A 1 90 ? -8.549 -8.959 3.042 1.00 97.94 90 LEU A O 1
ATOM 662 N N . ASP A 1 91 ? -6.678 -8.876 1.790 1.00 97.81 91 ASP A N 1
ATOM 663 C CA . ASP A 1 91 ? -7.272 -9.276 0.505 1.00 97.81 91 ASP A CA 1
ATOM 664 C C . ASP A 1 91 ? -8.524 -8.457 0.115 1.00 97.81 91 ASP A C 1
ATOM 666 O O . ASP A 1 91 ? -9.564 -8.963 -0.315 1.00 97.81 91 ASP A O 1
ATOM 670 N N . VAL A 1 92 ? -8.457 -7.135 0.305 1.00 98.38 92 VAL A N 1
ATOM 671 C CA . VAL A 1 92 ? -9.569 -6.222 0.012 1.00 98.38 92 VAL A CA 1
ATOM 672 C C . VAL A 1 92 ? -9.580 -5.892 -1.482 1.00 98.38 92 VAL A C 1
ATOM 674 O O . VAL A 1 92 ? -9.138 -4.824 -1.902 1.00 98.38 92 VAL A O 1
ATOM 677 N N . GLU A 1 93 ? -10.148 -6.772 -2.310 1.00 97.56 93 GLU A N 1
ATOM 678 C CA . GLU A 1 93 ? -10.228 -6.584 -3.774 1.00 97.56 93 GLU A CA 1
ATOM 679 C C . GLU A 1 93 ? -10.858 -5.238 -4.192 1.00 97.56 93 GLU A C 1
ATOM 681 O O . GLU A 1 93 ? -10.466 -4.619 -5.186 1.00 97.56 93 GLU A O 1
ATOM 686 N N . ALA A 1 94 ? -11.809 -4.725 -3.403 1.00 98.00 94 ALA A N 1
ATOM 687 C CA . ALA A 1 94 ? -12.445 -3.427 -3.642 1.00 98.00 94 ALA A CA 1
ATOM 688 C C . ALA A 1 94 ? -11.458 -2.237 -3.599 1.00 98.00 94 ALA A C 1
ATOM 690 O O . ALA A 1 94 ? -11.792 -1.140 -4.054 1.00 98.00 94 ALA A O 1
ATOM 691 N N . ALA A 1 95 ? -10.244 -2.441 -3.078 1.00 98.38 95 ALA A N 1
ATOM 692 C CA . ALA A 1 95 ? -9.191 -1.440 -3.000 1.00 98.38 95 ALA A CA 1
ATOM 693 C C . ALA A 1 95 ? -8.440 -1.208 -4.316 1.00 98.38 95 ALA A C 1
ATOM 695 O O . ALA A 1 95 ? -7.727 -0.212 -4.414 1.00 98.38 95 ALA A O 1
ATOM 696 N N . VAL A 1 96 ? -8.600 -2.056 -5.339 1.00 98.50 96 VAL A N 1
ATOM 697 C CA . VAL A 1 96 ? -7.810 -1.957 -6.582 1.00 98.50 96 VAL A CA 1
ATOM 698 C C . VAL A 1 96 ? -7.911 -0.576 -7.239 1.00 98.50 96 VAL A C 1
ATOM 700 O O . VAL A 1 96 ? -6.890 0.061 -7.502 1.00 98.50 96 VAL A O 1
ATOM 703 N N . GLU A 1 97 ? -9.120 -0.070 -7.482 1.00 98.25 97 GLU A N 1
ATOM 704 C CA . GLU A 1 97 ? -9.294 1.254 -8.096 1.00 98.25 97 GLU A CA 1
ATOM 705 C C . GLU A 1 97 ? -8.871 2.416 -7.173 1.00 98.25 97 GLU A C 1
ATOM 707 O O . GLU A 1 97 ? -8.185 3.331 -7.646 1.00 98.25 97 GLU A O 1
ATOM 712 N N . PRO A 1 98 ? -9.187 2.402 -5.862 1.00 98.69 98 PRO A N 1
ATOM 713 C CA . PRO A 1 98 ? -8.598 3.335 -4.903 1.00 98.69 98 PRO A CA 1
ATOM 714 C C . PRO A 1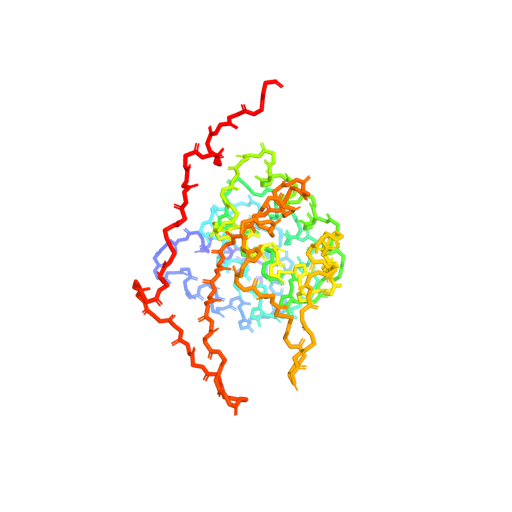 98 ? -7.063 3.368 -4.911 1.00 98.69 98 PRO A C 1
ATOM 716 O O . PRO A 1 98 ? -6.485 4.452 -4.972 1.00 98.69 98 PRO A O 1
ATOM 719 N N . LEU A 1 99 ? -6.397 2.211 -4.931 1.00 98.62 99 LEU A N 1
ATOM 720 C CA . LEU A 1 99 ? -4.936 2.100 -4.989 1.00 98.62 99 LEU A CA 1
ATOM 721 C C . LEU A 1 99 ? -4.379 2.664 -6.301 1.00 98.62 99 LEU A C 1
ATOM 723 O O . LEU A 1 99 ? -3.393 3.398 -6.288 1.00 98.62 99 LEU A O 1
ATOM 727 N N . ARG A 1 100 ? -5.036 2.413 -7.444 1.00 97.50 100 ARG A N 1
ATOM 728 C CA . ARG A 1 100 ? -4.655 3.043 -8.725 1.00 97.50 100 ARG A CA 1
ATOM 729 C C . ARG A 1 100 ? -4.754 4.564 -8.671 1.00 97.50 100 ARG A C 1
ATOM 731 O O . ARG A 1 100 ? -3.898 5.251 -9.231 1.00 97.50 100 ARG A O 1
ATOM 738 N N . ARG A 1 101 ? -5.792 5.100 -8.022 1.00 98.19 101 ARG A N 1
ATOM 739 C CA . ARG A 1 101 ? -5.951 6.547 -7.832 1.00 98.19 101 ARG A CA 1
ATOM 740 C C . ARG A 1 101 ? -4.870 7.106 -6.910 1.00 98.19 101 ARG A C 1
ATOM 742 O O . ARG A 1 101 ? -4.283 8.125 -7.257 1.00 98.19 101 ARG A O 1
ATOM 749 N N . ALA A 1 102 ? -4.584 6.432 -5.797 1.00 98.12 102 ALA A N 1
ATOM 750 C CA . ALA A 1 102 ? -3.520 6.817 -4.873 1.00 98.12 102 ALA A CA 1
ATOM 751 C C . ALA A 1 102 ? -2.155 6.834 -5.579 1.00 98.12 102 ALA A C 1
ATOM 753 O O . ALA A 1 102 ? -1.428 7.819 -5.487 1.00 98.12 102 ALA A O 1
ATOM 754 N N . TYR A 1 103 ? -1.862 5.816 -6.395 1.00 96.31 103 TYR A N 1
ATOM 755 C CA . TYR A 1 103 ? -0.645 5.784 -7.204 1.00 96.31 103 TYR A CA 1
ATOM 756 C C . TYR A 1 103 ? -0.566 6.954 -8.193 1.00 96.31 103 TYR A C 1
ATOM 758 O O . TYR A 1 103 ? 0.475 7.591 -8.317 1.00 96.31 103 TYR A O 1
ATOM 766 N N . ARG A 1 104 ? -1.672 7.292 -8.872 1.00 95.62 104 ARG A N 1
ATOM 767 C CA . ARG A 1 104 ? -1.732 8.486 -9.735 1.00 95.62 104 ARG A CA 1
ATOM 768 C C . ARG A 1 104 ? -1.469 9.773 -8.958 1.00 95.62 104 ARG A C 1
ATOM 770 O O . ARG A 1 104 ? -0.700 10.596 -9.432 1.00 95.62 104 ARG A O 1
ATOM 777 N N . ALA A 1 105 ? -2.014 9.902 -7.752 1.00 97.19 105 ALA A N 1
ATOM 778 C CA . ALA A 1 105 ? -1.741 11.050 -6.896 1.00 97.19 105 ALA A CA 1
ATOM 779 C C . ALA A 1 105 ? -0.253 11.144 -6.499 1.00 97.19 105 ALA A C 1
ATOM 781 O O . ALA A 1 105 ? 0.276 12.249 -6.402 1.00 97.19 105 ALA A O 1
ATOM 782 N N . CYS A 1 106 ? 0.454 10.021 -6.315 1.00 95.81 106 CYS A N 1
ATOM 783 C CA . CYS A 1 106 ? 1.913 10.032 -6.150 1.00 95.81 106 CYS A CA 1
ATOM 784 C C . CYS A 1 106 ? 2.622 10.619 -7.378 1.00 95.81 106 CYS A C 1
ATOM 786 O O . CYS A 1 106 ? 3.519 11.445 -7.219 1.00 95.81 106 CYS A O 1
ATOM 788 N N . LEU A 1 107 ? 2.204 10.228 -8.588 1.00 91.94 107 LEU A N 1
ATOM 789 C CA . LEU A 1 107 ? 2.765 10.758 -9.836 1.00 91.94 107 LEU A CA 1
ATOM 790 C C . LEU A 1 107 ? 2.483 12.259 -9.988 1.00 91.94 107 LEU A C 1
ATOM 792 O O . LEU A 1 107 ? 3.397 13.018 -10.295 1.00 91.94 107 LEU A O 1
ATOM 796 N N . ASP A 1 108 ? 1.256 12.697 -9.697 1.00 95.06 108 ASP A N 1
ATOM 797 C CA . ASP A 1 108 ? 0.858 14.109 -9.764 1.00 95.06 108 ASP A CA 1
ATOM 798 C C . ASP A 1 108 ? 1.655 14.977 -8.775 1.00 95.06 108 ASP A C 1
ATOM 800 O O . ASP A 1 108 ? 1.991 16.125 -9.068 1.00 95.06 108 ASP A O 1
ATOM 804 N N . ARG A 1 109 ? 2.002 14.420 -7.607 1.00 95.19 109 ARG A N 1
ATOM 805 C CA . ARG A 1 109 ? 2.871 15.058 -6.603 1.00 95.19 109 ARG A CA 1
ATOM 806 C C . ARG A 1 109 ? 4.364 14.942 -6.920 1.00 95.19 109 ARG A C 1
ATOM 808 O O . ARG A 1 109 ? 5.169 15.426 -6.127 1.00 95.19 109 ARG A O 1
ATOM 815 N N . ALA A 1 110 ? 4.738 14.280 -8.017 1.00 93.56 110 ALA A N 1
ATOM 816 C CA . ALA A 1 110 ? 6.117 13.920 -8.344 1.00 93.56 110 ALA A CA 1
ATOM 817 C C . ALA A 1 110 ? 6.847 13.227 -7.173 1.00 93.56 110 ALA A C 1
ATOM 819 O O . ALA A 1 110 ? 8.034 13.456 -6.936 1.00 93.56 110 ALA A O 1
ATOM 820 N N . THR A 1 111 ? 6.129 12.399 -6.404 1.00 93.19 111 THR A N 1
ATOM 821 C CA . THR A 1 111 ? 6.725 11.602 -5.327 1.00 93.19 111 THR A CA 1
ATOM 822 C C . THR A 1 111 ? 7.735 10.625 -5.938 1.00 93.19 111 THR A C 1
ATOM 824 O O . THR A 1 111 ? 7.362 9.914 -6.877 1.00 93.19 111 THR A O 1
ATOM 827 N N . PRO A 1 112 ? 8.988 10.567 -5.439 1.00 91.62 112 PRO A N 1
ATOM 828 C CA . PRO A 1 112 ? 9.990 9.649 -5.964 1.00 91.62 112 PRO A CA 1
ATOM 829 C C . PRO A 1 112 ? 9.462 8.211 -6.001 1.00 91.62 112 PRO A C 1
ATOM 831 O O . PRO A 1 112 ? 8.854 7.757 -5.031 1.00 91.62 112 PRO A O 1
ATOM 834 N N . PRO A 1 113 ? 9.645 7.479 -7.108 1.00 87.38 113 PRO A N 1
ATOM 835 C CA . PRO A 1 113 ? 9.062 6.155 -7.259 1.00 87.38 113 PRO A CA 1
ATOM 836 C C . PRO A 1 113 ? 9.653 5.137 -6.276 1.00 87.38 113 PRO A C 1
ATOM 838 O O . PRO A 1 113 ? 8.990 4.155 -5.983 1.00 87.38 113 PRO A O 1
ATOM 841 N N . ASP A 1 114 ? 10.860 5.335 -5.766 1.00 88.00 114 ASP A N 1
ATOM 842 C CA . ASP A 1 114 ? 11.520 4.487 -4.768 1.00 88.00 114 ASP A CA 1
ATOM 843 C C . ASP A 1 114 ? 11.174 4.857 -3.315 1.00 88.00 114 ASP A C 1
ATOM 845 O O . ASP A 1 114 ? 11.629 4.192 -2.386 1.00 88.00 114 ASP A O 1
ATOM 849 N N . TRP A 1 115 ? 10.357 5.893 -3.095 1.00 92.12 115 TRP A N 1
ATOM 850 C CA . TRP A 1 115 ? 9.816 6.172 -1.769 1.00 92.12 115 TRP A CA 1
ATOM 851 C C . TRP A 1 115 ? 8.786 5.133 -1.342 1.00 92.12 115 TRP A C 1
ATOM 853 O O . TRP A 1 115 ? 8.111 4.497 -2.154 1.00 92.12 115 TRP A O 1
ATOM 863 N N . THR A 1 116 ? 8.654 5.016 -0.025 1.00 93.44 116 THR A N 1
ATOM 864 C CA . THR A 1 116 ? 7.909 3.944 0.628 1.00 93.44 116 THR A CA 1
ATOM 865 C C . THR A 1 116 ? 6.421 3.956 0.273 1.00 93.44 116 THR A C 1
ATOM 867 O O . THR A 1 116 ? 5.864 2.905 -0.011 1.00 93.44 116 THR A O 1
ATOM 870 N N . GLU A 1 117 ? 5.777 5.125 0.153 1.00 95.81 117 GLU A N 1
ATOM 871 C CA . GLU A 1 117 ? 4.358 5.210 -0.231 1.00 95.81 117 GLU A CA 1
ATOM 872 C C . GLU A 1 117 ? 4.074 4.653 -1.647 1.00 95.81 117 GLU A C 1
ATOM 874 O O . GLU A 1 117 ? 3.259 3.731 -1.762 1.00 95.81 117 GLU A O 1
ATOM 879 N N . PRO A 1 118 ? 4.686 5.163 -2.741 1.00 95.69 118 PRO A N 1
ATOM 880 C CA . PRO A 1 118 ? 4.500 4.572 -4.066 1.00 95.69 118 PRO A CA 1
ATOM 881 C C . PRO A 1 118 ? 4.872 3.092 -4.120 1.00 95.69 118 PRO A C 1
ATOM 883 O O . PRO A 1 118 ? 4.243 2.342 -4.869 1.00 95.69 118 PRO A O 1
ATOM 886 N N . ASP A 1 119 ? 5.883 2.672 -3.355 1.00 94.62 119 ASP A N 1
ATOM 887 C CA . ASP A 1 119 ? 6.295 1.275 -3.291 1.00 94.62 119 ASP A CA 1
ATOM 888 C C . ASP A 1 119 ? 5.254 0.383 -2.609 1.00 94.62 119 ASP A C 1
ATOM 890 O O . ASP A 1 119 ? 4.827 -0.602 -3.210 1.00 94.62 119 ASP A O 1
ATOM 894 N N . GLY A 1 120 ? 4.738 0.789 -1.448 1.00 96.75 120 GLY A N 1
ATOM 895 C CA . GLY A 1 120 ? 3.673 0.092 -0.728 1.00 96.75 120 GLY A CA 1
ATOM 896 C C . GLY A 1 120 ? 2.388 -0.027 -1.550 1.00 96.75 120 GLY A C 1
ATOM 897 O O . GLY A 1 120 ? 1.802 -1.104 -1.636 1.00 96.75 120 GLY A O 1
ATOM 898 N N . ILE A 1 121 ? 1.987 1.033 -2.263 1.00 97.75 121 ILE A N 1
ATOM 899 C CA . ILE A 1 121 ? 0.822 0.988 -3.168 1.00 97.75 121 ILE A CA 1
ATOM 900 C C . ILE A 1 121 ? 1.048 -0.005 -4.316 1.00 97.75 121 ILE A C 1
ATOM 902 O O . ILE A 1 121 ? 0.150 -0.755 -4.708 1.00 97.75 121 ILE A O 1
ATOM 906 N N . ARG A 1 122 ? 2.252 -0.013 -4.888 1.00 95.38 122 ARG A N 1
ATOM 907 C CA . ARG A 1 122 ? 2.627 -0.923 -5.974 1.00 95.38 122 ARG A CA 1
ATOM 908 C C . ARG A 1 122 ? 2.719 -2.372 -5.518 1.00 95.38 122 ARG A C 1
ATOM 910 O O . ARG A 1 122 ? 2.321 -3.255 -6.281 1.00 95.38 122 ARG A O 1
ATOM 917 N N . TRP A 1 123 ? 3.240 -2.606 -4.320 1.00 95.94 123 TRP A N 1
ATOM 918 C CA . TRP A 1 123 ? 3.235 -3.909 -3.672 1.00 95.94 123 TRP A CA 1
ATOM 919 C C . TRP A 1 123 ? 1.796 -4.384 -3.472 1.00 95.94 123 TRP A C 1
ATOM 921 O O . TRP A 1 123 ? 1.441 -5.438 -3.987 1.00 95.94 123 TRP A O 1
ATOM 931 N N . ALA A 1 124 ? 0.926 -3.546 -2.907 1.00 98.25 124 ALA A N 1
ATOM 932 C CA . ALA A 1 124 ? -0.475 -3.890 -2.687 1.00 98.25 124 ALA A CA 1
ATOM 933 C C . ALA A 1 124 ? -1.216 -4.254 -3.986 1.00 98.25 124 ALA A C 1
ATOM 935 O O . ALA A 1 124 ? -1.915 -5.260 -4.064 1.00 98.25 124 ALA A O 1
ATOM 936 N N . LEU A 1 125 ? -1.004 -3.484 -5.060 1.00 97.75 125 LEU A N 1
ATOM 937 C CA . LEU A 1 125 ? -1.536 -3.816 -6.388 1.00 97.75 125 LEU A CA 1
ATOM 938 C C . LEU A 1 125 ? -0.974 -5.133 -6.953 1.00 97.75 125 LEU A C 1
ATOM 940 O O . LEU A 1 125 ? -1.607 -5.730 -7.820 1.00 97.75 125 LEU A O 1
ATOM 944 N N . THR A 1 126 ? 0.220 -5.555 -6.533 1.00 95.19 126 THR A N 1
ATOM 945 C CA . THR A 1 126 ? 0.825 -6.833 -6.939 1.00 95.19 126 THR A CA 1
ATOM 946 C C . THR A 1 126 ? 0.153 -7.992 -6.214 1.00 95.19 126 THR A C 1
ATOM 948 O O . THR A 1 126 ? -0.292 -8.923 -6.881 1.00 95.19 126 THR A O 1
ATOM 951 N N . GLU A 1 127 ? 0.022 -7.898 -4.890 1.00 97.19 127 GLU A N 1
ATOM 952 C CA . GLU A 1 127 ? -0.609 -8.931 -4.058 1.00 97.19 127 GLU A CA 1
ATOM 953 C C . GLU A 1 127 ? -2.078 -9.150 -4.432 1.00 97.19 127 GLU A C 1
ATOM 955 O O . GLU A 1 127 ? -2.517 -10.286 -4.574 1.00 97.19 127 GLU A O 1
ATOM 960 N N . LEU A 1 128 ? -2.810 -8.073 -4.734 1.00 97.06 128 LEU A N 1
ATOM 961 C CA . LEU A 1 128 ? -4.198 -8.146 -5.207 1.00 97.06 128 LEU A CA 1
ATOM 962 C C . LEU A 1 128 ? -4.326 -8.578 -6.685 1.00 97.06 128 LEU A C 1
ATOM 964 O O . LEU A 1 128 ? -5.392 -8.442 -7.286 1.00 97.06 128 LEU A O 1
ATOM 968 N N . GLY A 1 129 ? -3.238 -9.004 -7.338 1.00 95.94 129 GLY A N 1
ATOM 969 C CA . GLY A 1 129 ? -3.248 -9.439 -8.742 1.00 95.94 129 GLY A CA 1
ATOM 970 C C . GLY A 1 129 ? -3.621 -8.342 -9.751 1.00 95.94 129 GLY A C 1
ATOM 971 O O . GLY A 1 129 ? -3.934 -8.624 -10.907 1.00 95.94 129 GLY A O 1
ATOM 972 N N . ALA A 1 130 ? -3.582 -7.073 -9.342 1.00 95.19 130 ALA A N 1
ATOM 973 C CA . ALA A 1 130 ? -4.028 -5.922 -10.123 1.00 95.19 130 ALA A CA 1
ATOM 974 C C . ALA A 1 130 ? -2.909 -5.260 -10.944 1.00 95.19 130 ALA A C 1
ATOM 976 O O . ALA A 1 130 ? -3.127 -4.239 -11.616 1.00 95.19 130 ALA A O 1
ATOM 977 N N . ARG A 1 131 ? -1.701 -5.824 -10.923 1.00 87.94 131 ARG A N 1
ATOM 978 C CA . ARG A 1 131 ? -0.610 -5.407 -11.799 1.00 87.94 131 ARG A CA 1
ATOM 979 C C . ARG A 1 131 ? -0.600 -6.184 -13.104 1.00 87.94 131 ARG A C 1
ATOM 981 O O . ARG A 1 131 ? -0.543 -7.406 -13.130 1.00 87.94 131 ARG A O 1
ATOM 988 N N . THR A 1 132 ? -0.542 -5.439 -14.200 1.00 83.75 132 THR A N 1
ATOM 989 C CA . THR A 1 132 ? -0.243 -5.983 -15.523 1.00 83.75 132 THR A CA 1
ATOM 990 C C . THR A 1 132 ? 1.182 -5.585 -15.893 1.00 83.75 132 THR A C 1
ATOM 992 O O . THR A 1 132 ? 1.469 -4.385 -15.921 1.00 83.75 132 THR A O 1
ATOM 995 N N . PRO A 1 133 ? 2.084 -6.543 -16.172 1.00 82.31 133 PRO A N 1
ATOM 996 C CA . PRO A 1 133 ? 3.394 -6.228 -16.720 1.00 82.31 133 PRO A CA 1
ATOM 997 C C . PRO A 1 133 ? 3.243 -5.451 -18.029 1.00 82.31 133 PRO A C 1
ATOM 999 O O . PRO A 1 133 ? 2.630 -5.936 -18.980 1.00 82.31 133 PRO A O 1
ATOM 1002 N N . ALA A 1 134 ? 3.804 -4.247 -18.076 1.00 87.25 134 ALA A N 1
ATOM 1003 C CA . ALA A 1 134 ? 3.893 -3.451 -19.288 1.00 87.25 134 ALA A CA 1
ATOM 1004 C C . ALA A 1 134 ? 5.334 -3.529 -19.787 1.00 87.25 134 ALA A C 1
ATOM 1006 O O . ALA A 1 134 ? 6.214 -2.889 -19.224 1.00 87.25 134 ALA A O 1
ATOM 1007 N N . VAL A 1 135 ? 5.579 -4.341 -20.815 1.00 90.00 135 VAL A N 1
ATOM 1008 C CA . VAL A 1 135 ? 6.897 -4.451 -21.450 1.00 90.00 135 VAL A CA 1
ATOM 1009 C C . VAL A 1 135 ? 6.826 -3.724 -22.791 1.00 90.00 135 VAL A C 1
ATOM 1011 O O . VAL A 1 135 ? 6.107 -4.197 -23.676 1.00 90.00 135 VAL A O 1
ATOM 1014 N N . PRO A 1 136 ? 7.518 -2.584 -22.950 1.00 93.06 136 PRO A N 1
ATOM 1015 C CA . PRO A 1 136 ? 7.540 -1.846 -24.207 1.00 93.06 136 PRO A CA 1
ATOM 1016 C C . PRO A 1 136 ? 8.039 -2.681 -25.403 1.00 93.06 136 PRO A C 1
ATOM 1018 O O . PRO A 1 136 ? 8.717 -3.694 -25.206 1.00 93.06 136 PRO A O 1
ATOM 1021 N N . PRO A 1 137 ? 7.696 -2.319 -26.655 1.00 91.62 137 PRO A N 1
ATOM 1022 C CA . PRO A 1 137 ? 7.927 -3.180 -27.816 1.00 91.62 137 PRO A CA 1
ATOM 1023 C C . PRO A 1 137 ? 9.396 -3.524 -28.080 1.00 91.62 137 PRO A C 1
ATOM 1025 O O . PRO A 1 137 ? 9.693 -4.677 -28.410 1.00 91.62 137 PRO A O 1
ATOM 1028 N N . LEU A 1 138 ? 10.319 -2.561 -27.955 1.00 92.69 138 LEU A N 1
ATOM 1029 C CA . LEU A 1 138 ? 11.740 -2.821 -28.198 1.00 92.69 138 LEU A CA 1
ATOM 1030 C C . LEU A 1 138 ? 12.312 -3.702 -27.084 1.00 92.69 138 LEU A C 1
ATOM 1032 O O . LEU A 1 138 ? 12.942 -4.719 -27.380 1.00 92.69 138 LEU A O 1
ATOM 1036 N N . THR A 1 139 ? 11.983 -3.398 -25.832 1.00 92.19 139 THR A N 1
ATOM 1037 C CA . THR A 1 139 ? 12.282 -4.210 -24.652 1.00 92.19 139 THR A CA 1
ATOM 1038 C C . THR A 1 139 ? 11.764 -5.635 -24.844 1.00 92.19 139 THR A C 1
ATOM 1040 O O . THR A 1 139 ? 12.514 -6.597 -24.707 1.00 92.19 139 THR A O 1
ATOM 1043 N N . ALA A 1 140 ? 10.512 -5.823 -25.259 1.00 91.81 140 ALA A N 1
ATOM 1044 C CA . ALA A 1 140 ? 9.949 -7.148 -25.505 1.00 91.81 140 ALA A CA 1
ATOM 1045 C C . ALA A 1 140 ? 10.701 -7.901 -26.616 1.00 91.81 140 ALA A C 1
ATOM 1047 O O . ALA A 1 140 ? 10.987 -9.090 -26.470 1.00 91.81 140 ALA A O 1
ATOM 1048 N N . ARG A 1 141 ? 11.056 -7.211 -27.707 1.00 92.62 141 ARG A N 1
ATOM 1049 C CA . ARG A 1 141 ? 11.767 -7.789 -28.857 1.00 92.62 141 ARG A CA 1
ATOM 1050 C C . ARG A 1 141 ? 13.196 -8.215 -28.526 1.00 92.62 141 ARG A C 1
ATOM 1052 O O . ARG A 1 141 ? 13.664 -9.215 -29.061 1.00 92.62 141 ARG A O 1
ATOM 1059 N N . LEU A 1 142 ? 13.893 -7.452 -27.688 1.00 91.88 142 LEU A N 1
ATOM 1060 C CA . LEU A 1 142 ? 15.289 -7.703 -27.320 1.00 91.88 142 LEU A CA 1
ATOM 1061 C C . LEU A 1 142 ? 15.446 -8.735 -26.196 1.00 91.88 142 LEU A C 1
ATOM 1063 O O . LEU A 1 142 ? 16.572 -9.074 -25.823 1.00 91.88 142 LEU A O 1
ATOM 1067 N N . ARG A 1 143 ? 14.335 -9.241 -25.650 1.00 88.44 143 ARG A N 1
ATOM 1068 C CA . ARG A 1 143 ? 14.355 -10.270 -24.614 1.00 88.44 143 ARG A CA 1
ATOM 1069 C C . ARG A 1 143 ? 15.014 -11.543 -25.151 1.00 88.44 143 ARG A C 1
ATOM 1071 O O . ARG A 1 143 ? 14.548 -12.151 -26.111 1.00 88.44 143 ARG A O 1
ATOM 1078 N N . ALA A 1 144 ? 16.071 -11.983 -24.482 1.00 81.88 144 ALA A N 1
ATOM 1079 C CA . ALA A 1 144 ? 16.729 -13.249 -24.753 1.00 81.88 144 ALA A CA 1
ATOM 1080 C C . ALA A 1 144 ? 15.956 -14.415 -24.117 1.00 81.88 144 ALA A C 1
ATOM 1082 O O . ALA A 1 144 ? 15.489 -14.333 -22.977 1.00 81.88 144 ALA A O 1
ATOM 1083 N N . THR A 1 145 ? 15.866 -15.534 -24.837 1.00 68.19 145 THR A N 1
ATOM 1084 C CA . THR A 1 145 ? 15.416 -16.815 -24.279 1.00 68.19 145 THR A CA 1
ATOM 1085 C C . THR A 1 145 ? 16.478 -17.354 -23.327 1.00 68.19 145 THR A C 1
ATOM 1087 O O . THR A 1 145 ? 17.578 -17.710 -23.746 1.00 68.19 145 THR A O 1
ATOM 1090 N N . ALA A 1 146 ? 16.142 -17.404 -22.043 1.00 62.97 146 ALA A N 1
ATOM 1091 C CA . ALA A 1 146 ? 16.972 -17.959 -20.989 1.00 62.97 146 ALA A CA 1
ATOM 1092 C C . ALA A 1 146 ? 16.449 -19.323 -20.525 1.00 62.97 146 ALA A C 1
ATOM 1094 O O . ALA A 1 146 ? 15.288 -19.655 -20.738 1.00 62.97 146 ALA A O 1
ATOM 1095 N N . ALA A 1 147 ? 17.310 -20.108 -19.873 1.00 58.03 147 ALA A N 1
ATOM 1096 C CA . ALA A 1 147 ? 16.939 -21.408 -19.307 1.00 58.03 147 ALA A CA 1
ATOM 1097 C C . ALA A 1 147 ? 16.043 -21.303 -18.054 1.00 58.03 147 ALA A C 1
ATOM 1099 O O . ALA A 1 147 ? 15.480 -22.309 -17.631 1.00 58.03 147 ALA A O 1
ATOM 1100 N N . ASN A 1 148 ? 15.919 -20.111 -17.459 1.00 61.69 148 ASN A N 1
ATOM 1101 C CA . ASN A 1 148 ? 14.964 -19.814 -16.393 1.00 61.69 148 ASN A CA 1
ATOM 1102 C C . ASN A 1 148 ? 13.905 -18.814 -16.886 1.00 61.69 148 ASN A C 1
ATOM 1104 O O . ASN A 1 148 ? 14.147 -18.064 -17.830 1.00 61.69 148 ASN A O 1
ATOM 1108 N N . ASP A 1 149 ? 12.740 -18.780 -16.234 1.00 63.16 149 ASP A N 1
ATOM 1109 C CA . ASP A 1 149 ? 11.618 -17.904 -16.620 1.00 63.16 149 ASP A CA 1
ATOM 1110 C C . ASP A 1 149 ? 11.894 -16.400 -16.408 1.00 63.16 149 ASP A C 1
ATOM 1112 O O . ASP A 1 149 ? 11.085 -15.551 -16.797 1.00 63.16 149 ASP A O 1
ATOM 1116 N N . ALA A 1 150 ? 13.048 -16.040 -15.834 1.00 70.75 150 ALA A N 1
ATOM 1117 C CA . ALA A 1 150 ? 13.439 -14.652 -15.640 1.00 70.75 150 ALA A CA 1
ATOM 1118 C C . ALA A 1 150 ? 13.756 -13.987 -16.995 1.00 70.75 150 ALA A C 1
ATOM 1120 O O . ALA A 1 150 ? 14.562 -14.511 -17.771 1.00 70.75 150 ALA A O 1
ATOM 1121 N N . PRO A 1 151 ? 13.145 -12.833 -17.316 1.00 77.94 151 PRO A N 1
ATOM 1122 C CA . PRO A 1 151 ? 13.453 -12.124 -18.546 1.00 77.94 151 PRO A CA 1
ATOM 1123 C C . PRO A 1 151 ? 14.891 -11.590 -18.499 1.00 77.94 151 PRO A C 1
ATOM 1125 O O . PRO A 1 151 ? 15.343 -11.075 -17.478 1.00 77.94 151 PRO A O 1
ATOM 1128 N N . ARG A 1 152 ? 15.619 -11.735 -19.609 1.00 83.44 152 ARG A N 1
ATOM 1129 C CA . ARG A 1 152 ? 17.003 -11.269 -19.745 1.00 83.44 152 ARG A CA 1
ATOM 1130 C C . ARG A 1 152 ? 17.154 -10.471 -21.018 1.00 83.44 152 ARG A C 1
ATOM 1132 O O . ARG A 1 152 ? 16.495 -10.771 -22.011 1.00 83.44 152 ARG A O 1
ATOM 1139 N N . TRP A 1 153 ? 18.086 -9.533 -21.003 1.00 88.12 153 TRP A N 1
ATOM 1140 C CA . TRP A 1 153 ? 18.433 -8.735 -22.167 1.00 88.12 153 TRP A CA 1
ATOM 1141 C C . TRP A 1 153 ? 19.950 -8.689 -22.342 1.00 88.12 153 TRP A C 1
ATOM 1143 O O . TRP A 1 153 ? 20.666 -8.626 -21.337 1.00 88.12 153 TRP A O 1
ATOM 1153 N N . PRO A 1 154 ? 20.469 -8.746 -23.583 1.00 87.75 154 PRO A N 1
ATOM 1154 C CA . PRO A 1 154 ? 21.889 -8.540 -23.827 1.00 87.75 154 PRO A CA 1
ATOM 1155 C C . PRO A 1 154 ? 22.314 -7.154 -23.337 1.00 87.75 154 PRO A C 1
ATOM 1157 O O . PRO A 1 154 ? 21.697 -6.154 -23.700 1.00 87.75 154 PRO A O 1
ATOM 1160 N N . SER A 1 155 ? 23.398 -7.084 -22.563 1.00 85.31 155 SER A N 1
ATOM 1161 C CA . SER A 1 155 ? 23.903 -5.812 -22.029 1.00 85.31 155 SER A CA 1
ATOM 1162 C C . SER A 1 155 ? 24.288 -4.808 -23.119 1.00 85.31 155 SER A C 1
ATOM 1164 O O . SER A 1 155 ? 24.255 -3.613 -22.864 1.00 85.31 155 SER A O 1
ATOM 1166 N N . ALA A 1 156 ? 24.593 -5.271 -24.338 1.00 86.38 156 ALA A N 1
ATOM 1167 C CA . ALA A 1 156 ? 24.872 -4.422 -25.499 1.00 86.38 156 ALA A CA 1
ATOM 1168 C C . ALA A 1 156 ? 23.714 -3.476 -25.871 1.00 86.38 156 ALA A C 1
ATOM 1170 O O . ALA A 1 156 ? 23.953 -2.470 -26.525 1.00 86.38 156 ALA A O 1
ATOM 1171 N N . HIS A 1 157 ? 22.486 -3.788 -25.447 1.00 89.56 157 HIS A N 1
ATOM 1172 C CA . HIS A 1 157 ? 21.300 -2.964 -25.682 1.00 89.56 157 HIS A CA 1
ATOM 1173 C C . HIS A 1 157 ? 20.855 -2.188 -24.440 1.00 89.56 157 HIS A C 1
ATOM 1175 O O . HIS A 1 157 ? 19.735 -1.701 -24.401 1.00 89.56 157 HIS A O 1
ATOM 1181 N N . PHE A 1 158 ? 21.671 -2.106 -23.386 1.00 88.00 158 PHE A N 1
ATOM 1182 C CA . PHE A 1 158 ? 21.218 -1.534 -22.117 1.00 88.00 158 PHE A CA 1
ATOM 1183 C C . PHE A 1 158 ? 20.707 -0.091 -22.254 1.00 88.00 158 PHE A C 1
ATOM 1185 O O . PHE A 1 158 ? 19.645 0.211 -21.718 1.00 88.00 158 PHE A O 1
ATOM 1192 N N . THR A 1 159 ? 21.393 0.756 -23.029 1.00 88.00 159 THR A N 1
ATOM 1193 C CA . THR A 1 159 ? 20.926 2.119 -23.336 1.00 88.00 159 THR A CA 1
ATOM 1194 C C . THR A 1 159 ? 19.614 2.106 -24.122 1.00 88.00 159 THR A C 1
ATOM 1196 O O . THR A 1 159 ? 18.663 2.743 -23.690 1.00 88.00 159 THR A O 1
ATOM 1199 N N . ASP A 1 160 ? 19.503 1.282 -25.174 1.00 90.69 160 ASP A N 1
ATOM 1200 C CA . ASP A 1 160 ? 18.259 1.135 -25.952 1.00 90.69 160 ASP A CA 1
ATOM 1201 C C . ASP A 1 160 ? 17.057 0.757 -25.062 1.00 90.69 160 ASP A C 1
ATOM 1203 O O . ASP A 1 160 ? 15.929 1.177 -25.308 1.00 90.69 160 ASP A O 1
ATOM 1207 N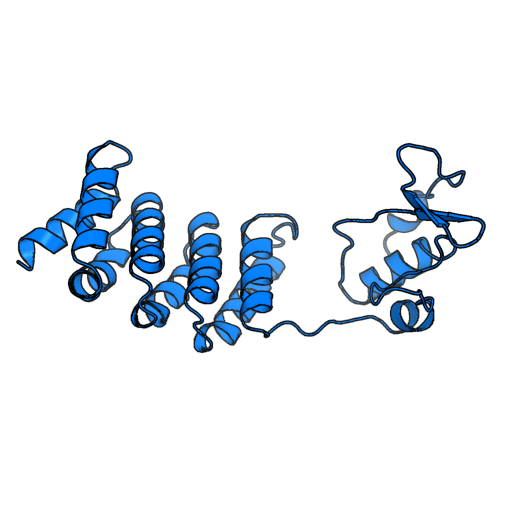 N . LEU A 1 161 ? 17.286 -0.068 -24.031 1.00 91.00 161 LEU A N 1
ATOM 1208 C CA . LEU A 1 161 ? 16.252 -0.466 -23.072 1.00 91.00 161 LEU A CA 1
ATOM 1209 C C . LEU A 1 161 ? 15.892 0.670 -22.119 1.00 91.00 161 LEU A C 1
ATOM 1211 O O . LEU A 1 161 ? 14.719 0.819 -21.792 1.00 91.00 161 LEU A O 1
ATOM 1215 N N . ILE A 1 162 ? 16.877 1.443 -21.651 1.00 90.12 162 ILE A N 1
ATOM 1216 C CA . ILE A 1 162 ? 16.626 2.632 -20.828 1.00 90.12 162 ILE A CA 1
ATOM 1217 C C . ILE A 1 162 ? 15.748 3.611 -21.605 1.00 90.12 162 ILE A C 1
ATOM 1219 O O . ILE A 1 162 ? 14.729 4.045 -21.072 1.00 90.12 162 ILE A O 1
ATOM 1223 N N . ASP A 1 163 ? 16.109 3.894 -22.855 1.00 91.31 163 ASP A N 1
ATOM 1224 C CA . ASP A 1 163 ? 15.396 4.846 -23.702 1.00 91.31 163 ASP A CA 1
ATOM 1225 C C . ASP A 1 163 ? 13.978 4.356 -24.008 1.00 91.31 163 ASP A C 1
ATOM 1227 O O . ASP A 1 163 ? 13.013 5.083 -23.798 1.00 91.31 163 ASP A O 1
ATOM 1231 N N . ASP A 1 164 ? 13.812 3.087 -24.390 1.00 94.12 164 ASP A N 1
ATOM 1232 C CA . ASP A 1 164 ? 12.489 2.510 -24.652 1.00 94.12 164 ASP A CA 1
ATOM 1233 C C . ASP A 1 164 ? 11.605 2.470 -23.395 1.00 94.12 164 ASP A C 1
ATOM 1235 O O . ASP A 1 164 ? 10.401 2.708 -23.475 1.00 94.12 164 ASP A O 1
ATOM 1239 N N . LEU A 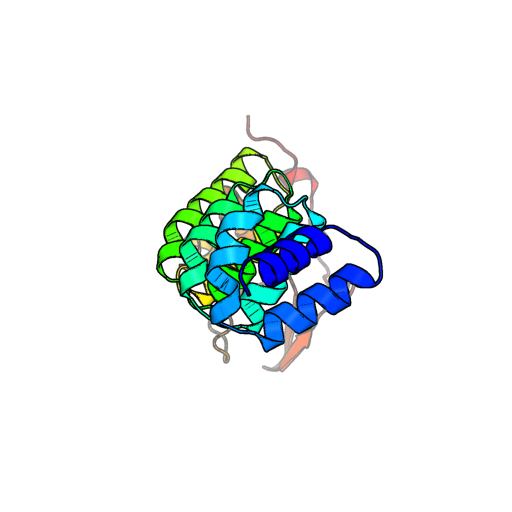1 165 ? 12.172 2.211 -22.213 1.00 92.25 165 LEU A N 1
ATOM 1240 C CA . LEU A 1 165 ? 11.435 2.308 -20.951 1.00 92.25 165 LEU A CA 1
ATOM 1241 C C . LEU A 1 165 ? 11.030 3.759 -20.658 1.00 92.25 165 LEU A C 1
ATOM 1243 O O . LEU A 1 165 ? 9.865 4.005 -20.334 1.00 92.25 165 LEU A O 1
ATOM 1247 N N . ALA A 1 166 ? 11.952 4.710 -20.810 1.00 89.19 166 ALA A N 1
ATOM 1248 C CA . ALA A 1 166 ? 11.710 6.130 -20.573 1.00 89.19 166 ALA A CA 1
ATOM 1249 C C . ALA A 1 166 ? 10.644 6.702 -21.524 1.00 89.19 166 ALA A C 1
ATOM 1251 O O . ALA A 1 166 ? 9.703 7.355 -21.063 1.00 89.19 166 ALA A O 1
ATOM 1252 N N . ASP A 1 167 ? 10.714 6.368 -22.815 1.00 91.31 167 ASP A N 1
ATOM 1253 C CA . ASP A 1 167 ? 9.732 6.736 -23.846 1.00 91.31 167 ASP A CA 1
ATOM 1254 C C . ASP A 1 167 ? 8.319 6.223 -23.524 1.00 91.31 167 ASP A C 1
ATOM 1256 O O . ASP A 1 167 ? 7.315 6.805 -23.944 1.00 91.31 167 ASP A O 1
ATOM 1260 N N . HIS A 1 168 ? 8.221 5.152 -22.731 1.00 90.81 168 HIS A N 1
ATOM 1261 C CA . HIS A 1 168 ? 6.963 4.572 -22.262 1.00 90.81 168 HIS A CA 1
ATOM 1262 C C . HIS A 1 168 ? 6.644 4.927 -20.801 1.00 90.81 168 HIS A C 1
ATOM 1264 O O . HIS A 1 168 ? 5.872 4.219 -20.145 1.00 90.81 168 HIS A O 1
ATOM 1270 N N . ALA A 1 169 ? 7.202 6.035 -20.299 1.00 85.19 169 ALA A N 1
ATOM 1271 C CA . ALA A 1 169 ? 6.989 6.557 -18.949 1.00 85.19 169 ALA A CA 1
ATOM 1272 C C . ALA A 1 169 ? 7.321 5.545 -17.834 1.00 85.19 169 ALA A C 1
ATOM 1274 O O . ALA A 1 169 ? 6.665 5.506 -16.788 1.00 85.19 169 ALA A O 1
ATOM 1275 N N . GLN A 1 170 ? 8.336 4.711 -18.061 1.00 87.75 170 GLN A N 1
ATOM 1276 C CA . GLN A 1 170 ? 8.890 3.791 -17.074 1.00 87.75 170 GLN A CA 1
ATOM 1277 C C . GLN A 1 170 ? 10.274 4.258 -16.624 1.00 87.75 170 GLN A C 1
ATOM 1279 O O . GLN A 1 170 ? 10.978 4.978 -17.323 1.00 87.75 170 GLN A O 1
ATOM 1284 N N . VAL A 1 171 ? 10.663 3.828 -15.428 1.00 83.56 171 VAL A N 1
ATOM 1285 C CA . VAL A 1 171 ? 11.963 4.128 -14.826 1.00 83.56 171 VAL A CA 1
ATOM 1286 C C . VAL A 1 171 ? 12.603 2.834 -14.348 1.00 83.56 171 VAL A C 1
ATOM 1288 O O . VAL A 1 171 ? 11.916 1.933 -13.857 1.00 83.56 171 VAL A O 1
ATOM 1291 N N . ILE A 1 172 ? 13.925 2.744 -14.466 1.00 84.38 172 ILE A N 1
ATOM 1292 C CA . ILE A 1 172 ? 14.699 1.646 -13.890 1.00 84.38 172 ILE A CA 1
ATOM 1293 C C . ILE A 1 172 ? 15.036 1.999 -12.442 1.00 84.38 172 ILE A C 1
ATOM 1295 O O . ILE A 1 172 ? 15.801 2.923 -12.188 1.00 84.38 172 ILE A O 1
ATOM 1299 N N . LEU A 1 173 ? 14.481 1.243 -11.492 1.00 81.75 173 LEU A N 1
ATOM 1300 C CA . LEU A 1 173 ? 14.824 1.373 -10.068 1.00 81.75 173 LEU A CA 1
ATOM 1301 C C . LEU A 1 173 ? 16.068 0.559 -9.697 1.00 81.75 173 LEU A C 1
ATOM 1303 O O . LEU A 1 173 ? 16.834 0.939 -8.816 1.00 81.75 173 LEU A O 1
ATOM 1307 N N . TYR A 1 174 ? 16.268 -0.576 -10.367 1.00 79.69 174 TYR A N 1
ATOM 1308 C CA . TYR A 1 174 ? 17.385 -1.476 -10.125 1.00 79.69 174 TYR A CA 1
ATOM 1309 C C . TYR A 1 174 ? 17.795 -2.179 -11.418 1.00 79.69 174 TYR A C 1
ATOM 1311 O O . TYR A 1 174 ? 16.947 -2.620 -12.193 1.00 79.69 174 TYR A O 1
ATOM 1319 N N . SER A 1 175 ? 19.101 -2.331 -11.618 1.00 82.81 175 SER A N 1
ATOM 1320 C CA . SER A 1 175 ? 19.679 -3.134 -12.693 1.00 82.81 175 SER A CA 1
ATOM 1321 C C . SER A 1 175 ? 20.855 -3.940 -12.156 1.00 82.81 175 SER A C 1
ATOM 1323 O O . SER A 1 175 ? 21.680 -3.413 -11.408 1.00 82.81 175 SER A O 1
ATOM 1325 N N . GLN A 1 176 ? 20.970 -5.193 -12.584 1.00 82.19 176 GLN A N 1
ATOM 1326 C CA . GLN A 1 176 ? 22.110 -6.054 -12.294 1.00 82.19 176 GLN A CA 1
ATOM 1327 C C . GLN A 1 176 ? 22.603 -6.693 -13.589 1.00 82.19 176 GLN A C 1
ATOM 1329 O O . GLN A 1 176 ? 21.814 -7.013 -14.477 1.00 82.19 176 GLN A O 1
ATOM 1334 N N . PHE A 1 177 ? 23.918 -6.876 -13.689 1.00 83.88 177 PHE A N 1
ATOM 1335 C CA . PHE A 1 177 ? 24.560 -7.482 -14.847 1.00 83.88 177 PHE A CA 1
ATOM 1336 C C . PHE A 1 177 ? 25.145 -8.841 -14.477 1.00 83.88 177 PHE A C 1
ATOM 1338 O O . PHE A 1 177 ? 25.755 -9.021 -13.418 1.00 83.88 177 PHE A O 1
ATOM 1345 N N . TRP A 1 178 ? 25.000 -9.795 -15.391 1.00 80.56 178 TRP A N 1
ATOM 1346 C CA . TRP A 1 178 ? 25.584 -11.125 -15.277 1.00 80.56 178 TRP A CA 1
ATOM 1347 C C . TRP A 1 178 ? 26.453 -11.409 -16.494 1.00 80.56 178 TRP A C 1
ATOM 1349 O O . TRP A 1 178 ? 26.053 -11.157 -17.630 1.00 80.56 178 TRP A O 1
ATOM 1359 N N . ARG A 1 179 ? 27.633 -11.982 -16.260 1.00 83.12 179 ARG A N 1
ATOM 1360 C CA . ARG A 1 179 ? 28.463 -12.555 -17.314 1.00 83.12 179 ARG A CA 1
ATOM 1361 C C . ARG A 1 179 ? 28.028 -13.994 -17.537 1.00 83.12 179 ARG A C 1
ATOM 1363 O O . ARG A 1 179 ? 27.999 -14.781 -16.590 1.00 83.12 179 ARG A O 1
ATOM 1370 N N . VAL A 1 180 ? 27.727 -14.333 -18.785 1.00 78.81 180 VAL A N 1
ATOM 1371 C CA . VAL A 1 180 ? 27.402 -15.700 -19.195 1.00 78.81 180 VAL A CA 1
ATOM 1372 C C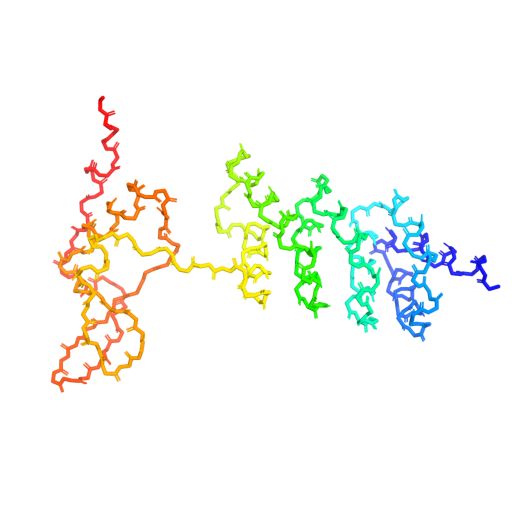 . VAL A 1 180 ? 28.614 -16.291 -19.904 1.00 78.81 180 VAL A C 1
ATOM 1374 O O . VAL A 1 180 ? 29.027 -15.780 -20.940 1.00 78.81 180 VAL A O 1
ATOM 1377 N N . ASP A 1 181 ? 29.185 -17.354 -19.343 1.00 78.75 181 ASP A N 1
ATOM 1378 C CA . ASP A 1 181 ? 30.315 -18.082 -19.928 1.00 78.75 181 ASP A CA 1
ATOM 1379 C C . ASP A 1 181 ? 30.074 -19.591 -19.834 1.00 78.75 181 ASP A C 1
ATOM 1381 O O . ASP A 1 181 ? 29.712 -20.104 -18.774 1.00 78.75 181 ASP A O 1
ATOM 1385 N N . ALA A 1 182 ? 30.222 -20.298 -20.956 1.00 78.31 182 ALA A N 1
ATOM 1386 C CA . ALA A 1 182 ? 29.983 -21.739 -21.078 1.00 78.31 182 ALA A CA 1
ATOM 1387 C C . ALA A 1 182 ? 28.659 -22.228 -20.435 1.00 78.31 182 ALA A C 1
ATOM 1389 O O . ALA A 1 182 ? 28.597 -23.312 -19.854 1.00 78.31 182 ALA A O 1
ATOM 1390 N N . GLY A 1 183 ? 27.595 -21.418 -20.512 1.00 73.06 183 GLY A N 1
ATOM 1391 C CA . GLY A 1 183 ? 26.282 -21.724 -19.925 1.00 73.06 183 GLY A CA 1
ATOM 1392 C C . GLY A 1 183 ? 26.184 -21.525 -18.407 1.00 73.06 183 GLY A C 1
ATOM 1393 O O . GLY A 1 183 ? 25.173 -21.895 -17.815 1.00 73.06 183 GLY A O 1
ATOM 1394 N N . ARG A 1 184 ? 27.208 -20.949 -17.768 1.00 76.44 184 ARG A N 1
ATOM 1395 C CA . ARG A 1 184 ? 27.204 -20.548 -16.356 1.00 76.44 184 ARG A CA 1
ATOM 1396 C C . ARG A 1 184 ? 27.077 -19.039 -16.227 1.00 76.44 184 ARG A C 1
ATOM 1398 O O . ARG A 1 184 ? 27.607 -18.286 -17.040 1.00 76.44 184 ARG A O 1
ATOM 1405 N N . GLU A 1 185 ? 26.394 -18.617 -15.173 1.00 78.56 185 GLU A N 1
ATOM 1406 C CA . GLU A 1 185 ? 26.129 -17.215 -14.867 1.00 78.56 185 GLU A CA 1
ATOM 1407 C C . GLU A 1 185 ? 26.968 -16.757 -13.681 1.00 78.56 185 GLU A C 1
ATOM 1409 O O . GLU A 1 185 ? 27.032 -17.418 -12.644 1.00 78.56 185 GLU A O 1
ATOM 1414 N N . TYR A 1 186 ? 27.594 -15.598 -13.839 1.00 79.75 186 TYR A N 1
ATOM 1415 C CA . TYR A 1 186 ? 28.418 -14.970 -12.820 1.00 79.75 186 TYR A CA 1
ATOM 1416 C C . TYR A 1 186 ? 27.914 -13.548 -12.613 1.00 79.75 186 TYR A C 1
ATOM 1418 O O . TYR A 1 186 ? 27.916 -12.758 -13.557 1.00 79.75 186 TYR A O 1
ATOM 1426 N N . SER A 1 187 ? 27.482 -13.210 -11.394 1.00 76.62 187 SER A N 1
ATOM 1427 C CA . SER A 1 187 ? 27.151 -11.820 -11.064 1.00 76.62 187 SER A CA 1
ATOM 1428 C C . SER A 1 187 ? 28.383 -10.953 -11.291 1.00 76.62 187 SER A C 1
ATOM 1430 O O . SER A 1 187 ? 29.460 -11.255 -10.774 1.00 76.62 187 SER A O 1
ATOM 1432 N N . VAL A 1 188 ? 28.218 -9.869 -12.040 1.00 75.31 188 VAL A N 1
ATOM 1433 C CA . VAL A 1 188 ? 29.251 -8.848 -12.185 1.00 75.31 188 VAL A CA 1
ATOM 1434 C C . VAL A 1 188 ? 29.048 -7.844 -11.057 1.00 75.31 188 VAL A C 1
ATOM 1436 O O . VAL A 1 188 ? 27.960 -7.300 -10.894 1.00 75.31 188 VAL A O 1
ATOM 1439 N N . SER A 1 189 ? 30.074 -7.636 -10.236 1.00 66.62 189 SER A N 1
ATOM 1440 C CA . SER A 1 189 ? 30.099 -6.597 -9.205 1.00 66.62 189 SER A CA 1
ATOM 1441 C C . SER A 1 189 ? 31.213 -5.588 -9.498 1.00 66.62 189 SER A C 1
ATOM 1443 O O . SER A 1 189 ? 32.260 -5.946 -10.050 1.00 66.62 189 SER A O 1
ATOM 1445 N N . GLY A 1 190 ? 30.984 -4.323 -9.132 1.00 63.31 190 GLY A N 1
ATOM 1446 C CA . GLY A 1 190 ? 31.947 -3.230 -9.311 1.00 63.31 190 GLY A CA 1
ATOM 1447 C C . GLY A 1 190 ? 32.097 -2.752 -10.763 1.00 63.31 190 GLY A C 1
ATOM 1448 O O . GLY A 1 190 ? 31.177 -2.869 -11.563 1.00 63.31 190 GLY A O 1
ATOM 1449 N N . THR A 1 191 ? 33.272 -2.216 -11.103 1.00 52.00 191 THR A N 1
ATOM 1450 C CA . THR A 1 191 ? 33.604 -1.597 -12.406 1.00 52.00 191 THR A CA 1
ATOM 1451 C C . THR A 1 191 ? 34.008 -2.603 -13.491 1.00 52.00 191 THR A C 1
ATOM 1453 O O . THR A 1 191 ? 34.654 -2.235 -14.460 1.00 52.00 191 THR A O 1
ATOM 1456 N N . ASN A 1 192 ? 33.676 -3.887 -13.335 1.00 52.44 192 ASN A N 1
ATOM 1457 C CA . ASN A 1 192 ? 34.053 -4.953 -14.279 1.00 52.44 192 ASN A CA 1
ATOM 1458 C C . ASN A 1 192 ? 33.210 -4.959 -15.573 1.00 52.44 192 ASN A C 1
ATOM 1460 O O . ASN A 1 192 ? 33.197 -5.949 -16.305 1.00 52.44 192 ASN A O 1
ATOM 1464 N N . LEU A 1 193 ? 32.455 -3.889 -15.822 1.00 58.56 193 LEU A N 1
ATOM 1465 C CA . LEU A 1 193 ? 31.857 -3.605 -17.116 1.00 58.56 193 LEU A CA 1
ATOM 1466 C C . LEU A 1 193 ? 32.863 -2.730 -17.865 1.00 58.56 193 LEU A C 1
ATOM 1468 O O . LEU A 1 193 ? 33.067 -1.581 -17.489 1.00 58.56 193 LEU A O 1
ATOM 1472 N N . ASP A 1 194 ? 33.477 -3.262 -18.921 1.00 54.78 194 ASP A N 1
ATOM 1473 C CA . ASP A 1 194 ? 34.449 -2.544 -19.768 1.00 54.78 194 ASP A CA 1
ATOM 1474 C C . ASP A 1 194 ? 33.801 -1.425 -20.625 1.00 54.78 194 ASP A C 1
ATOM 1476 O O . ASP A 1 194 ? 34.366 -0.991 -21.628 1.00 54.78 194 ASP A O 1
ATOM 1480 N N . TRP A 1 195 ? 32.597 -0.971 -20.263 1.00 56.47 195 TRP A N 1
ATOM 1481 C CA . TRP A 1 195 ? 31.842 0.074 -20.947 1.00 56.47 195 TRP A CA 1
ATOM 1482 C C . TRP A 1 195 ? 31.496 1.192 -19.958 1.00 56.47 195 TRP A C 1
ATOM 1484 O O . TRP A 1 195 ? 30.810 0.966 -18.961 1.00 56.47 195 TRP A O 1
ATOM 1494 N N . GLU A 1 196 ? 31.964 2.408 -20.246 1.00 55.56 196 GLU A N 1
ATOM 1495 C CA . GLU A 1 196 ? 31.467 3.633 -19.620 1.00 55.56 196 GLU A CA 1
ATOM 1496 C C . GLU A 1 196 ? 30.121 4.024 -20.248 1.00 55.56 196 GLU A C 1
ATOM 1498 O O . GLU A 1 196 ? 30.038 4.282 -21.449 1.00 55.56 196 GLU A O 1
ATOM 1503 N N . LEU A 1 197 ? 29.064 4.072 -19.435 1.00 53.94 197 LEU A N 1
ATOM 1504 C CA . LEU A 1 197 ? 27.801 4.694 -19.829 1.00 53.94 197 LEU A CA 1
ATOM 1505 C C . LEU A 1 197 ? 28.041 6.193 -20.030 1.00 53.94 197 LEU A C 1
ATOM 1507 O O . LEU A 1 197 ? 28.370 6.904 -19.076 1.00 53.94 197 LEU A O 1
ATOM 1511 N N . ASP A 1 198 ? 27.891 6.665 -21.266 1.00 55.16 198 ASP A N 1
ATOM 1512 C CA . ASP A 1 198 ? 27.934 8.090 -21.569 1.00 55.16 198 ASP A CA 1
ATOM 1513 C C . ASP A 1 198 ? 26.616 8.742 -21.135 1.00 55.16 198 ASP A C 1
ATOM 1515 O O . ASP A 1 198 ? 25.616 8.750 -21.849 1.00 55.16 198 ASP A O 1
ATOM 1519 N N . TRP A 1 199 ? 26.610 9.280 -19.918 1.00 54.03 199 TRP A N 1
ATOM 1520 C CA . TRP A 1 199 ? 25.455 9.975 -19.352 1.00 54.03 199 TRP A CA 1
ATOM 1521 C C . TRP A 1 199 ? 25.221 11.368 -19.958 1.00 54.03 199 TRP A C 1
ATOM 1523 O O . TRP A 1 199 ? 24.277 12.048 -19.553 1.00 54.03 199 TRP A O 1
ATOM 1533 N N . THR A 1 200 ? 26.068 11.833 -20.887 1.00 54.25 200 THR A N 1
ATOM 1534 C CA . THR A 1 200 ? 25.935 13.182 -21.454 1.00 54.25 200 THR A CA 1
ATOM 1535 C C . THR A 1 200 ? 24.819 13.295 -22.494 1.00 54.25 200 THR A C 1
ATOM 1537 O O . THR A 1 200 ? 24.213 14.362 -22.587 1.00 54.25 200 THR A O 1
ATOM 1540 N N . GLU A 1 201 ? 24.465 12.211 -23.196 1.00 48.75 201 GLU A N 1
ATOM 1541 C CA . GLU A 1 201 ? 23.320 12.199 -24.124 1.00 48.75 201 GLU A CA 1
ATOM 1542 C C . GLU A 1 201 ? 21.967 12.117 -23.395 1.00 48.75 201 GLU A C 1
ATOM 1544 O O . GLU A 1 201 ? 21.033 12.819 -23.772 1.00 48.75 201 GLU A O 1
ATOM 1549 N N . ALA A 1 202 ? 21.868 11.368 -22.291 1.00 43.50 202 ALA A N 1
ATOM 1550 C CA . ALA A 1 202 ? 20.614 11.195 -21.540 1.00 43.50 202 ALA A CA 1
ATOM 1551 C C . ALA A 1 202 ? 20.103 12.480 -20.847 1.00 43.50 202 ALA A C 1
ATOM 1553 O O . ALA A 1 202 ? 18.933 12.574 -20.480 1.00 43.50 202 ALA A O 1
ATOM 1554 N N . LEU A 1 203 ? 20.973 13.479 -20.651 1.00 41.91 203 LEU A N 1
ATOM 1555 C CA . LEU A 1 203 ? 20.625 14.785 -20.072 1.00 41.91 203 LEU A CA 1
ATOM 1556 C C . LEU A 1 203 ? 20.305 15.850 -21.132 1.00 41.91 203 LEU A C 1
ATOM 1558 O O . LEU A 1 203 ? 19.925 16.971 -20.777 1.00 41.91 203 LEU A O 1
ATOM 1562 N N . ALA A 1 204 ? 20.454 15.533 -22.420 1.00 40.25 204 ALA A N 1
ATOM 1563 C CA . ALA A 1 204 ? 20.043 16.428 -23.486 1.00 40.25 204 ALA A CA 1
ATOM 1564 C C . ALA A 1 204 ? 18.512 16.385 -23.611 1.00 40.25 204 ALA A C 1
ATOM 1566 O O . ALA A 1 204 ? 17.934 15.476 -24.197 1.00 40.25 204 ALA A O 1
ATOM 1567 N N . THR A 1 205 ? 17.840 17.383 -23.035 1.00 34.75 205 THR A N 1
ATOM 1568 C CA . THR A 1 205 ? 16.406 17.622 -23.250 1.00 34.75 205 THR A CA 1
ATOM 1569 C C . THR A 1 205 ? 16.081 17.611 -24.749 1.00 34.75 205 THR A C 1
ATOM 1571 O O . THR A 1 205 ? 16.755 18.333 -25.495 1.00 34.75 205 THR A O 1
ATOM 1574 N N . PRO A 1 206 ? 15.051 16.874 -25.209 1.00 42.34 206 PRO A N 1
ATOM 1575 C CA . PRO A 1 206 ? 14.591 17.012 -26.581 1.00 42.34 206 PRO A CA 1
ATOM 1576 C C . PRO A 1 206 ? 14.072 18.443 -26.796 1.00 42.34 206 PRO A C 1
ATOM 1578 O O . PRO A 1 206 ? 13.330 18.963 -25.959 1.00 42.34 206 PRO A O 1
ATOM 1581 N N . ASN A 1 207 ? 14.508 19.082 -27.887 1.00 38.16 207 ASN A N 1
ATOM 1582 C CA . ASN A 1 207 ? 13.987 20.375 -28.358 1.00 38.16 207 ASN A CA 1
ATOM 1583 C C . ASN A 1 207 ? 12.521 20.283 -28.791 1.00 38.16 207 ASN A C 1
ATOM 1585 O O . ASN A 1 207 ? 12.150 19.247 -29.388 1.00 38.16 207 ASN A O 1
#

Secondary structure (DSSP, 8-state):
-HHHHHHHHHHTT-TTHHHHHHHHHHHHHGGGTHHHHHHHGGGS-HHHHHHHHHHHHHHT-GGGHHHHHHHTT-SSHHHHHHHHHHHHHTT-GGGHHHHHHHHHHHHHTT--TTSHHHHHHHHHHHHTT-------HHHHHH-B--SSSS-B--GGGHHHHHHHHHHTT---S----EEEETTEEEE--TT--S----HHHHT----

Sequence (207 aa):
MTTHVERLVQQLDDATGPSHDARAELIDMGADALPALIDGLPSLGGFGQLTAIEVFEEVGDPRCGPTLIGLLNSDNPTVREWAAMALASLDVEAAVEPLRRAYRACLDRATPPDWTEPDGIRWALTELGARTPAVPPLTARLRATAANDAPRWPSAHFTDLIDDLADHAQVILYSQFWRVDAGREYSVSGTNLDWELDWTEALATPN

pLDDT: mean 87.52, std 14.5, range [34.75, 98.81]

Radius of gyration: 22.87 Å; chains: 1; bounding box: 53×42×56 Å